Protein AF-0000000080769296 (afdb_homodimer)

Sequence (278 aa):
MKIIEDCWDDIDTFNCQYGAHIFDGVTAKIYVNHWLATSSKIRGDFCRINDEGFVGHCILVFDGVKTFDFSILQWFEKNGEVAWRDPVVFHYDAEVEGEIRRYEFEGSLQGFPSSVSVCVEAKRFSLHILGGDEPARESMKIIEDCWDDIDTFNCQYGAHIFDGVTAKIYVNHWLATSSKIRGDFCRINDEGFVGHCILVFDGVKTFDFSILQWFEKNGEVAWRDPVVFHYDAEVEGEIRRYEFEGSLQGFPSSVSVCVEAKRFSLHILGGDEPARES

Structure (mmCIF, N/CA/C/O backbone):
data_AF-0000000080769296-model_v1
#
loop_
_entity.id
_entity.type
_entity.pdbx_description
1 polymer 'Uncharacterized protein'
#
loop_
_atom_site.group_PDB
_atom_site.id
_atom_site.type_symbol
_atom_site.label_atom_id
_atom_site.label_alt_id
_atom_site.label_comp_id
_atom_site.label_asym_id
_atom_site.label_entity_id
_atom_site.label_seq_id
_atom_site.pdbx_PDB_ins_code
_atom_site.Cartn_x
_atom_site.Cartn_y
_atom_site.Cartn_z
_atom_site.occupancy
_atom_site.B_iso_or_equiv
_atom_site.auth_seq_id
_atom_site.auth_comp_id
_atom_site.auth_asym_id
_atom_site.auth_atom_id
_atom_site.pdbx_PDB_model_num
ATOM 1 N N . MET A 1 1 ? 14.211 -14.742 -1.039 1 84.12 1 MET A N 1
ATOM 2 C CA . MET A 1 1 ? 12.875 -14.734 -1.629 1 84.12 1 MET A CA 1
ATOM 3 C C . MET A 1 1 ? 12.617 -16.031 -2.396 1 84.12 1 MET A C 1
ATOM 5 O O . MET A 1 1 ? 13.492 -16.516 -3.109 1 84.12 1 MET A O 1
ATOM 9 N N . LYS A 1 2 ? 11.508 -16.641 -2.146 1 91.75 2 LYS A N 1
ATOM 10 C CA . LYS A 1 2 ? 11.062 -17.828 -2.871 1 91.75 2 LYS A CA 1
ATOM 11 C C . LYS A 1 2 ? 9.828 -17.531 -3.715 1 91.75 2 LYS A C 1
ATOM 13 O O . LYS A 1 2 ? 8.898 -16.875 -3.248 1 91.75 2 LYS A O 1
ATOM 18 N N . ILE A 1 3 ? 9.875 -18.016 -4.969 1 95.19 3 ILE A N 1
ATOM 19 C CA . ILE A 1 3 ? 8.75 -17.797 -5.875 1 95.19 3 ILE A CA 1
ATOM 20 C C . ILE A 1 3 ? 8.047 -19.125 -6.145 1 95.19 3 ILE A C 1
ATOM 22 O O . ILE A 1 3 ? 8.68 -20.109 -6.516 1 95.19 3 ILE A O 1
ATOM 26 N N . ILE A 1 4 ? 6.758 -19.156 -5.902 1 96.81 4 ILE A N 1
ATOM 27 C CA . ILE A 1 4 ? 5.949 -20.328 -6.203 1 96.81 4 ILE A CA 1
ATOM 28 C C . ILE A 1 4 ? 4.945 -20 -7.305 1 96.81 4 ILE A C 1
ATOM 30 O O . ILE A 1 4 ? 4.078 -19.156 -7.125 1 96.81 4 ILE A O 1
ATOM 34 N N . GLU A 1 5 ? 5.008 -20.766 -8.398 1 96.75 5 GLU A N 1
ATOM 35 C CA . GLU A 1 5 ? 4.152 -20.5 -9.547 1 96.75 5 GLU A CA 1
ATOM 36 C C . GLU A 1 5 ? 2.83 -21.25 -9.438 1 96.75 5 GLU A C 1
ATOM 38 O O . GLU A 1 5 ? 2.793 -22.391 -8.953 1 96.75 5 GLU A O 1
ATOM 43 N N . ASP A 1 6 ? 1.775 -20.625 -9.852 1 95.06 6 ASP A N 1
ATOM 44 C CA . ASP A 1 6 ? 0.459 -21.219 -10.07 1 95.06 6 ASP A CA 1
ATOM 45 C C . ASP A 1 6 ? -0.013 -21.969 -8.828 1 95.06 6 ASP A C 1
ATOM 47 O O . ASP A 1 6 ? -0.428 -23.125 -8.914 1 95.06 6 ASP A O 1
ATOM 51 N N . CYS A 1 7 ? 0.01 -21.281 -7.695 1 96.38 7 CYS A N 1
ATOM 52 C CA . CYS A 1 7 ? -0.311 -21.938 -6.434 1 96.38 7 CYS A CA 1
ATOM 53 C C . CYS A 1 7 ? -1.561 -21.328 -5.809 1 96.38 7 CYS A C 1
ATOM 55 O O . CYS A 1 7 ? -1.68 -21.266 -4.582 1 96.38 7 CYS A O 1
ATOM 57 N N . TRP A 1 8 ? -2.447 -20.812 -6.602 1 96.88 8 TRP A N 1
ATOM 58 C CA . TRP A 1 8 ? -3.641 -20.156 -6.082 1 96.88 8 TRP A CA 1
ATOM 59 C C . TRP A 1 8 ? -4.492 -21.125 -5.273 1 96.88 8 TRP A C 1
ATOM 61 O O . TRP A 1 8 ? -5.125 -20.734 -4.289 1 96.88 8 TRP A O 1
ATOM 71 N N . ASP A 1 9 ? -4.438 -22.344 -5.684 1 95.56 9 ASP A N 1
ATOM 72 C CA . ASP A 1 9 ? -5.238 -23.344 -5.004 1 95.56 9 ASP A CA 1
ATOM 73 C C . ASP A 1 9 ? -4.609 -23.75 -3.67 1 95.56 9 ASP A C 1
ATOM 75 O O . ASP A 1 9 ? -5.238 -24.422 -2.855 1 95.56 9 ASP A O 1
ATOM 79 N N . ASP A 1 10 ? -3.463 -23.281 -3.418 1 96.62 10 ASP A N 1
ATOM 80 C CA . ASP A 1 10 ? -2.758 -23.641 -2.191 1 96.62 10 ASP A CA 1
ATOM 81 C C . ASP A 1 10 ? -2.877 -22.531 -1.146 1 96.62 10 ASP A C 1
ATOM 83 O O . ASP A 1 10 ? -2.328 -22.641 -0.048 1 96.62 10 ASP A O 1
ATOM 87 N N . ILE A 1 11 ? -3.527 -21.453 -1.543 1 96.5 11 ILE A N 1
ATOM 88 C CA . ILE A 1 11 ? -3.684 -20.359 -0.583 1 96.5 11 ILE A CA 1
ATOM 89 C C . ILE A 1 11 ? -5.164 -20 -0.443 1 96.5 11 ILE A C 1
ATOM 91 O O . ILE A 1 11 ? -5.965 -20.312 -1.33 1 96.5 11 ILE A O 1
ATOM 95 N N . ASP A 1 12 ? -5.488 -19.375 0.684 1 94.81 12 ASP A N 1
ATOM 96 C CA . ASP A 1 12 ? -6.801 -18.812 0.961 1 94.81 12 ASP A CA 1
ATOM 97 C C . ASP A 1 12 ? -6.691 -17.344 1.382 1 94.81 12 ASP A C 1
ATOM 99 O O . ASP A 1 12 ? -6.105 -17.031 2.422 1 94.81 12 ASP A O 1
ATOM 103 N N . THR A 1 13 ? -7.223 -16.562 0.607 1 91.12 13 THR A N 1
ATOM 104 C CA . THR A 1 13 ? -7.051 -15.117 0.769 1 91.12 13 THR A CA 1
ATOM 105 C C . THR A 1 13 ? -8.273 -14.5 1.436 1 91.12 13 THR A C 1
ATOM 107 O O . THR A 1 13 ? -8.602 -13.336 1.192 1 91.12 13 THR A O 1
ATOM 110 N N . PHE A 1 14 ? -8.828 -15.375 2.252 1 84.69 14 PHE A N 1
ATOM 111 C CA . PHE A 1 14 ? -10.016 -14.883 2.936 1 84.69 14 PHE A CA 1
ATOM 112 C C . PHE A 1 14 ? -9.641 -13.961 4.086 1 84.69 14 PHE A C 1
ATOM 114 O O . PHE A 1 14 ? -8.914 -14.367 5 1 84.69 14 PHE A O 1
ATOM 121 N N . ASN A 1 15 ? -9.719 -12.68 4.035 1 86.94 15 ASN A N 1
ATOM 122 C CA . ASN A 1 15 ? -9.617 -11.656 5.07 1 86.94 15 ASN A CA 1
ATOM 123 C C . ASN A 1 15 ? -8.164 -11.281 5.348 1 86.94 15 ASN A C 1
ATOM 125 O O . ASN A 1 15 ? -7.766 -11.125 6.5 1 86.94 15 ASN A O 1
ATOM 129 N N . CYS A 1 16 ? -7.289 -11.359 4.391 1 94.69 16 CYS A N 1
ATOM 130 C CA . CYS A 1 16 ? -5.898 -10.953 4.531 1 94.69 16 CYS A CA 1
ATOM 131 C C . CYS A 1 16 ? -5.793 -9.453 4.781 1 94.69 16 CYS A C 1
ATOM 133 O O . CYS A 1 16 ? -6.742 -8.711 4.531 1 94.69 16 CYS A O 1
ATOM 135 N N . GLN A 1 17 ? -4.719 -9.102 5.406 1 94 17 GLN A N 1
ATOM 136 C CA . GLN A 1 17 ? -4.367 -7.688 5.457 1 94 17 GLN A CA 1
ATOM 137 C C . GLN A 1 17 ? -3.383 -7.328 4.348 1 94 17 GLN A C 1
ATOM 139 O O . GLN A 1 17 ? -2.254 -7.82 4.328 1 94 17 GLN A O 1
ATOM 144 N N . TYR A 1 18 ? -3.83 -6.5 3.514 1 95.31 18 TYR A N 1
ATOM 145 C CA . TYR A 1 18 ? -3.031 -6.113 2.357 1 95.31 18 TYR A CA 1
ATOM 146 C C . TYR A 1 18 ? -2.328 -4.781 2.602 1 95.31 18 TYR A C 1
ATOM 148 O O . TYR A 1 18 ? -2.777 -3.979 3.422 1 95.31 18 TYR A O 1
ATOM 156 N N . GLY A 1 19 ? -1.199 -4.652 1.957 1 95 19 GLY A N 1
ATOM 157 C CA . GLY A 1 19 ? -0.413 -3.441 2.123 1 95 19 GLY A CA 1
ATOM 158 C C . GLY A 1 19 ? -0.115 -2.738 0.813 1 95 19 GLY A C 1
ATOM 159 O O . GLY A 1 19 ? -1.022 -2.486 0.018 1 95 19 GLY A O 1
ATOM 160 N N . ALA A 1 20 ? 1.117 -2.463 0.625 1 94.75 20 ALA A N 1
ATOM 161 C CA . ALA A 1 20 ? 1.563 -1.799 -0.597 1 94.75 20 ALA A CA 1
ATOM 162 C C . ALA A 1 20 ? 1.158 -2.596 -1.834 1 94.75 20 ALA A C 1
ATOM 164 O O . ALA A 1 20 ? 1.067 -3.824 -1.787 1 94.75 20 ALA A O 1
ATOM 165 N N . HIS A 1 21 ? 0.912 -1.88 -2.848 1 95.88 21 HIS A N 1
ATOM 166 C CA . HIS A 1 21 ? 0.545 -2.496 -4.117 1 95.88 21 HIS A CA 1
ATOM 167 C C . HIS A 1 21 ? 1.055 -1.673 -5.297 1 95.88 21 HIS A C 1
ATOM 169 O O . HIS A 1 21 ? 1.19 -0.451 -5.195 1 95.88 21 HIS A O 1
ATOM 175 N N . ILE A 1 22 ? 1.417 -2.398 -6.324 1 95.62 22 ILE A N 1
ATOM 176 C CA . ILE A 1 22 ? 1.947 -1.806 -7.547 1 95.62 22 ILE A CA 1
ATOM 177 C C . ILE A 1 22 ? 1.229 -2.396 -8.758 1 95.62 22 ILE A C 1
ATOM 179 O O . ILE A 1 22 ? 1 -3.605 -8.828 1 95.62 22 ILE A O 1
ATOM 183 N N . PHE A 1 23 ? 0.812 -1.517 -9.711 1 96.56 23 PHE A N 1
ATOM 184 C CA . PHE A 1 23 ? 0.332 -1.947 -11.023 1 96.56 23 PHE A CA 1
ATOM 185 C C . PHE A 1 23 ? 0.989 -1.138 -12.133 1 96.56 23 PHE A C 1
ATOM 187 O O . PHE A 1 23 ? 0.907 0.092 -12.141 1 96.56 23 PHE A O 1
ATOM 194 N N . ASP A 1 24 ? 1.585 -1.906 -13.062 1 93.44 24 ASP A N 1
ATOM 195 C CA . ASP A 1 24 ? 2.342 -1.194 -14.086 1 93.44 24 ASP A CA 1
ATOM 196 C C . ASP A 1 24 ? 1.652 -1.29 -15.445 1 93.44 24 ASP A C 1
ATOM 198 O O . ASP A 1 24 ? 2.266 -1.016 -16.484 1 93.44 24 ASP A O 1
ATOM 202 N N . GLY A 1 25 ? 0.424 -1.708 -15.5 1 93.25 25 GLY A N 1
ATOM 203 C CA . GLY A 1 25 ? -0.316 -1.848 -16.734 1 93.25 25 GLY A CA 1
ATOM 204 C C . GLY A 1 25 ? -0.282 -3.256 -17.297 1 93.25 25 GLY A C 1
ATOM 205 O O . GLY A 1 25 ? -1.01 -3.572 -18.25 1 93.25 25 GLY A O 1
ATOM 206 N N . VAL A 1 26 ? 0.625 -4.09 -16.719 1 95.5 26 VAL A N 1
ATOM 207 C CA . VAL A 1 26 ? 0.734 -5.469 -17.188 1 95.5 26 VAL A CA 1
ATOM 208 C C . VAL A 1 26 ? 0.692 -6.422 -15.992 1 95.5 26 VAL A C 1
ATOM 210 O O . VAL A 1 26 ? 0.01 -7.445 -16.031 1 95.5 26 VAL A O 1
ATOM 213 N N . THR A 1 27 ? 1.423 -6.004 -14.961 1 96.94 27 THR A N 1
ATOM 214 C CA . THR A 1 27 ? 1.571 -6.844 -13.773 1 96.94 27 THR A CA 1
ATOM 215 C C . THR A 1 27 ? 1.037 -6.133 -12.539 1 96.94 27 THR A C 1
ATOM 217 O O . THR A 1 27 ? 1.361 -4.965 -12.297 1 96.94 27 THR A O 1
ATOM 220 N N . ALA A 1 28 ? 0.205 -6.809 -11.781 1 98 28 ALA A N 1
ATOM 221 C CA . ALA A 1 28 ? -0.266 -6.328 -10.484 1 98 28 ALA A CA 1
ATOM 222 C C . ALA A 1 28 ? 0.42 -7.07 -9.344 1 98 28 ALA A C 1
ATOM 224 O O . ALA A 1 28 ? 0.495 -8.305 -9.352 1 98 28 ALA A O 1
ATOM 225 N N . LYS A 1 29 ? 0.979 -6.32 -8.398 1 97.81 29 LYS A N 1
ATOM 226 C CA . LYS A 1 29 ? 1.634 -6.867 -7.215 1 97.81 29 LYS A CA 1
ATOM 227 C C . LYS A 1 29 ? 1.004 -6.324 -5.938 1 97.81 29 LYS A C 1
ATOM 229 O O . LYS A 1 29 ? 0.873 -5.109 -5.773 1 97.81 29 LYS A O 1
ATOM 234 N N . ILE A 1 30 ? 0.634 -7.172 -5.066 1 97.81 30 ILE A N 1
ATOM 235 C CA . ILE A 1 30 ? -0.02 -6.781 -3.824 1 97.81 30 ILE A CA 1
ATOM 236 C C . ILE A 1 30 ? 0.679 -7.449 -2.643 1 97.81 30 ILE A C 1
ATOM 238 O O . ILE A 1 30 ? 0.754 -8.68 -2.568 1 97.81 30 ILE A O 1
ATOM 242 N N . TYR A 1 31 ? 1.155 -6.652 -1.761 1 96.81 31 TYR A N 1
ATOM 243 C CA . TYR A 1 31 ? 1.805 -7.145 -0.55 1 96.81 31 TYR A CA 1
ATOM 244 C C . TYR A 1 31 ? 0.774 -7.637 0.459 1 96.81 31 TYR A C 1
ATOM 246 O O . TYR A 1 31 ? -0.259 -6.996 0.665 1 96.81 31 TYR A O 1
ATOM 254 N N . VAL A 1 32 ? 1.052 -8.797 1.021 1 95.62 32 VAL A N 1
ATOM 255 C CA . VAL A 1 32 ? 0.254 -9.352 2.109 1 95.62 32 VAL A CA 1
ATOM 256 C C . VAL A 1 32 ? 1.041 -9.273 3.416 1 95.62 32 VAL A C 1
ATOM 258 O O . VAL A 1 32 ? 2.1 -9.891 3.547 1 95.62 32 VAL A O 1
ATOM 261 N N . ASN A 1 33 ? 0.488 -8.602 4.316 1 92.81 33 ASN A N 1
ATOM 262 C CA . ASN A 1 33 ? 1.144 -8.422 5.605 1 92.81 33 ASN A CA 1
ATOM 263 C C . ASN A 1 33 ? 0.888 -9.602 6.535 1 92.81 33 ASN A C 1
ATOM 265 O O . ASN A 1 33 ? 1.823 -10.156 7.117 1 92.81 33 ASN A O 1
ATOM 269 N N . HIS A 1 34 ? -0.442 -9.938 6.668 1 90.69 34 HIS A N 1
ATOM 270 C CA . HIS A 1 34 ? -0.81 -11.016 7.582 1 90.69 34 HIS A CA 1
ATOM 271 C C . HIS A 1 34 ? -2.059 -11.742 7.102 1 90.69 34 HIS A C 1
ATOM 273 O O . HIS A 1 34 ? -2.754 -11.266 6.203 1 90.69 34 HIS A O 1
ATOM 279 N N . TRP A 1 35 ? -2.232 -12.984 7.672 1 92.88 35 TRP A N 1
ATOM 280 C CA . TRP A 1 35 ? -3.506 -13.688 7.73 1 92.88 35 TRP A CA 1
ATOM 281 C C . TRP A 1 35 ? -3.77 -14.453 6.438 1 92.88 35 TRP A C 1
ATOM 283 O O . TRP A 1 35 ? -4.922 -14.719 6.086 1 92.88 35 TRP A O 1
ATOM 293 N N . LEU A 1 36 ? -2.721 -14.695 5.766 1 95.25 36 LEU A N 1
ATOM 294 C CA . LEU A 1 36 ? -2.852 -15.594 4.625 1 95.25 36 LEU A CA 1
ATOM 295 C C . LEU A 1 36 ? -2.865 -17.047 5.074 1 95.25 36 LEU A C 1
ATOM 297 O O . LEU A 1 36 ? -1.994 -17.484 5.836 1 95.25 36 LEU A O 1
ATOM 301 N N . ALA A 1 37 ? -3.861 -17.719 4.68 1 96.31 37 ALA A N 1
ATOM 302 C CA . ALA A 1 37 ? -3.898 -19.156 4.934 1 96.31 37 ALA A CA 1
ATOM 303 C C . ALA A 1 37 ? -3.24 -19.922 3.795 1 96.31 37 ALA A C 1
ATOM 305 O O . ALA A 1 37 ? -3.396 -19.578 2.623 1 96.31 37 ALA A O 1
ATOM 306 N N . THR A 1 38 ? -2.537 -20.953 4.137 1 95.81 38 THR A N 1
ATOM 307 C CA . THR A 1 38 ? -1.857 -21.734 3.115 1 95.81 38 THR A CA 1
ATOM 308 C C . THR A 1 38 ? -2.037 -23.234 3.377 1 95.81 38 THR A C 1
ATOM 310 O O . THR A 1 38 ? -2.318 -23.641 4.504 1 95.81 38 THR A O 1
ATOM 313 N N . SER A 1 39 ? -1.891 -23.969 2.314 1 95.12 39 SER A N 1
ATOM 314 C CA . SER A 1 39 ? -1.771 -25.406 2.488 1 95.12 39 SER A CA 1
ATOM 315 C C . SER A 1 39 ? -0.469 -25.781 3.193 1 95.12 39 SER A C 1
ATOM 317 O O . SER A 1 39 ? 0.454 -24.969 3.266 1 95.12 39 SER A O 1
ATOM 319 N N . SER A 1 40 ? -0.472 -27 3.672 1 93.31 40 SER A N 1
ATOM 320 C CA . SER A 1 40 ? 0.72 -27.469 4.363 1 93.31 40 SER A CA 1
ATOM 321 C C . SER A 1 40 ? 1.905 -27.578 3.41 1 93.31 40 SER A C 1
ATOM 323 O O . SER A 1 40 ? 3.061 -27.531 3.838 1 93.31 40 SER A O 1
ATOM 325 N N . LYS A 1 41 ? 1.626 -27.688 2.176 1 93.75 41 LYS A N 1
ATOM 326 C CA . LYS A 1 41 ? 2.652 -27.875 1.154 1 93.75 41 LYS A CA 1
ATOM 327 C C . LYS A 1 41 ? 3.619 -26.688 1.124 1 93.75 41 LYS A C 1
ATOM 329 O O . LYS A 1 41 ? 4.809 -26.859 0.85 1 93.75 41 LYS A O 1
ATOM 334 N N . ILE A 1 42 ? 3.055 -25.5 1.505 1 95 42 ILE A N 1
ATOM 335 C CA . ILE A 1 42 ? 3.928 -24.359 1.284 1 95 42 ILE A CA 1
ATOM 336 C C . ILE A 1 42 ? 4.098 -23.578 2.588 1 95 42 ILE A C 1
ATOM 338 O O . ILE A 1 42 ? 4.91 -22.656 2.668 1 95 42 ILE A O 1
ATOM 342 N N . ARG A 1 43 ? 3.455 -23.906 3.582 1 94.56 43 ARG A N 1
ATOM 343 C CA . ARG A 1 43 ? 3.484 -23.172 4.844 1 94.56 43 ARG A CA 1
ATOM 344 C C . ARG A 1 43 ? 4.91 -23.062 5.375 1 94.56 43 ARG A C 1
ATOM 346 O O . ARG A 1 43 ? 5.289 -22.016 5.926 1 94.56 43 ARG A O 1
ATOM 353 N N . GLY A 1 44 ? 5.723 -24.031 5.199 1 92.94 44 GLY A N 1
ATOM 354 C CA . GLY A 1 44 ? 7.078 -24.078 5.73 1 92.94 44 GLY A CA 1
ATOM 355 C C . GLY A 1 44 ? 8.016 -23.094 5.055 1 92.94 44 GLY A C 1
ATOM 356 O O . GLY A 1 44 ? 9.109 -22.828 5.555 1 92.94 44 GLY A O 1
ATOM 357 N N . ASP A 1 45 ? 7.625 -22.578 3.965 1 94.31 45 ASP A N 1
ATOM 358 C CA . ASP A 1 45 ? 8.492 -21.672 3.213 1 94.31 45 ASP A CA 1
ATOM 359 C C . ASP A 1 45 ? 8.453 -20.266 3.803 1 94.31 45 ASP A C 1
ATOM 361 O O . ASP A 1 45 ? 9.297 -19.438 3.475 1 94.31 45 ASP A O 1
ATOM 365 N N . PHE A 1 46 ? 7.508 -20.047 4.746 1 94.12 46 PHE A N 1
ATOM 366 C CA . PHE A 1 46 ? 7.312 -18.703 5.277 1 94.12 46 PHE A CA 1
ATOM 367 C C . PHE A 1 46 ? 8.102 -18.5 6.57 1 94.12 46 PHE A C 1
ATOM 369 O O . PHE A 1 46 ? 8.18 -19.422 7.395 1 94.12 46 PHE A O 1
ATOM 376 N N . CYS A 1 47 ? 8.578 -17.281 6.664 1 89.88 47 CYS A N 1
ATOM 377 C CA . CYS A 1 47 ? 9.305 -16.953 7.887 1 89.88 47 CYS A CA 1
ATOM 378 C C . CYS A 1 47 ? 8.367 -16.359 8.938 1 89.88 47 CYS A C 1
ATOM 380 O O . CYS A 1 47 ? 8.68 -16.359 10.125 1 89.88 47 CYS A O 1
ATOM 382 N N . ARG A 1 48 ? 7.305 -15.852 8.469 1 88.81 48 ARG A N 1
ATOM 383 C CA . ARG A 1 48 ? 6.344 -15.242 9.383 1 88.81 48 ARG A CA 1
ATOM 384 C C . ARG A 1 48 ? 5.07 -16.078 9.477 1 88.81 48 ARG A C 1
ATOM 386 O O . ARG A 1 48 ? 4.27 -16.094 8.539 1 88.81 48 ARG A O 1
ATOM 393 N N . ILE A 1 49 ? 4.875 -16.672 10.609 1 89.62 49 ILE A N 1
ATOM 394 C CA . ILE A 1 49 ? 3.703 -17.5 10.914 1 89.62 49 ILE A CA 1
ATOM 395 C C . ILE A 1 49 ? 3.166 -17.141 12.297 1 89.62 49 ILE A C 1
ATOM 397 O O . ILE A 1 49 ? 3.918 -17.125 13.273 1 89.62 49 ILE A O 1
ATOM 401 N N . ASN A 1 50 ? 1.927 -16.844 12.305 1 88.06 50 ASN A N 1
ATOM 402 C CA . ASN A 1 50 ? 1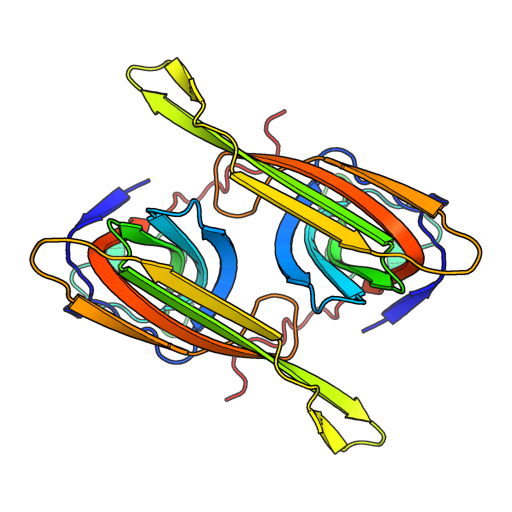.39 -16.484 13.617 1 88.06 50 ASN A CA 1
ATOM 403 C C . ASN A 1 50 ? 0.898 -17.719 14.375 1 88.06 50 ASN A C 1
ATOM 405 O O . ASN A 1 50 ? 1.001 -18.844 13.883 1 88.06 50 ASN A O 1
ATOM 409 N N . ASP A 1 51 ? 0.377 -17.453 15.484 1 88.88 51 ASP A N 1
ATOM 410 C CA . ASP A 1 51 ? 0.006 -18.531 16.391 1 88.88 51 ASP A CA 1
ATOM 411 C C . ASP A 1 51 ? -1.155 -19.344 15.828 1 88.88 51 ASP A C 1
ATOM 413 O O . ASP A 1 51 ? -1.324 -20.516 16.172 1 88.88 51 ASP A O 1
ATOM 417 N N . GLU A 1 52 ? -1.94 -18.797 14.984 1 90.75 52 GLU A N 1
ATOM 418 C CA . GLU A 1 52 ? -3.1 -19.484 14.414 1 90.75 52 GLU A CA 1
ATOM 419 C C . GLU A 1 52 ? -2.738 -20.188 13.117 1 90.75 52 GLU A C 1
ATOM 421 O O . GLU A 1 52 ? -3.576 -20.859 12.516 1 90.75 52 GLU A O 1
ATOM 426 N N . GLY A 1 53 ? -1.456 -19.984 12.648 1 89.75 53 GLY A N 1
ATOM 427 C CA . GLY A 1 53 ? -0.971 -20.688 11.477 1 89.75 53 GLY A CA 1
ATOM 428 C C . GLY A 1 53 ? -1.061 -19.875 10.203 1 89.75 53 GLY A C 1
ATOM 429 O O . GLY A 1 53 ? -0.706 -20.344 9.125 1 89.75 53 GLY A O 1
ATOM 430 N N . PHE A 1 54 ? -1.544 -18.609 10.383 1 93 54 PHE A N 1
ATOM 431 C CA . PHE A 1 54 ? -1.603 -17.75 9.219 1 93 54 PHE A CA 1
ATOM 432 C C . PHE A 1 54 ? -0.232 -17.156 8.914 1 93 54 PHE A C 1
ATOM 434 O O . PHE A 1 54 ? 0.56 -16.906 9.828 1 93 54 PHE A O 1
ATOM 441 N N . VAL A 1 55 ? -0.065 -17 7.641 1 93.25 55 VAL A N 1
ATOM 442 C CA . VAL A 1 55 ? 1.236 -16.484 7.23 1 93.25 55 VAL A CA 1
ATOM 443 C C . VAL A 1 55 ? 1.073 -15.078 6.648 1 93.25 55 VAL A C 1
ATOM 445 O O . VAL A 1 55 ? -0.041 -14.562 6.574 1 93.25 55 VAL A O 1
ATOM 448 N N . GLY A 1 56 ? 2.215 -14.438 6.383 1 93.25 56 GLY A N 1
ATOM 449 C CA . GLY A 1 56 ? 2.275 -13.133 5.75 1 93.25 56 GLY A CA 1
ATOM 450 C C . GLY A 1 56 ? 3.629 -12.836 5.129 1 93.25 56 GLY A C 1
ATOM 451 O O . GLY A 1 56 ? 4.371 -13.75 4.777 1 93.25 56 GLY A O 1
ATOM 452 N N . HIS A 1 57 ? 3.803 -11.523 4.832 1 93.69 57 HIS A N 1
ATOM 453 C CA . HIS A 1 57 ? 5.074 -11.055 4.293 1 93.69 57 HIS A CA 1
ATOM 454 C C . HIS A 1 57 ? 5.379 -11.711 2.949 1 93.69 57 HIS A C 1
ATOM 456 O O . HIS A 1 57 ? 6.422 -12.344 2.783 1 93.69 57 HIS A O 1
ATOM 462 N N . CYS A 1 58 ? 4.52 -11.484 2.094 1 96 58 CYS A N 1
ATOM 463 C CA . CYS A 1 58 ? 4.625 -12.023 0.741 1 96 58 CYS A CA 1
ATOM 464 C C . CYS A 1 58 ? 3.898 -11.125 -0.256 1 96 58 CYS A C 1
ATOM 466 O O . CYS A 1 58 ? 3.256 -10.148 0.134 1 96 58 CYS A O 1
ATOM 468 N N . ILE A 1 59 ? 4.102 -11.469 -1.511 1 97.38 59 ILE A N 1
ATOM 469 C CA . ILE A 1 59 ? 3.494 -10.672 -2.566 1 97.38 59 ILE A CA 1
ATOM 470 C C . ILE A 1 59 ? 2.682 -11.57 -3.494 1 97.38 59 ILE A C 1
ATOM 472 O O . ILE A 1 59 ? 3.176 -12.594 -3.965 1 97.38 59 ILE A O 1
ATOM 476 N N . LEU A 1 60 ? 1.414 -11.195 -3.668 1 98.25 60 LEU A N 1
ATOM 477 C CA . LEU A 1 60 ? 0.627 -11.758 -4.758 1 98.25 60 LEU A CA 1
ATOM 478 C C . LEU A 1 60 ? 0.972 -11.078 -6.082 1 98.25 60 LEU A C 1
ATOM 480 O O . LEU A 1 60 ? 0.839 -9.859 -6.215 1 98.25 60 LEU A O 1
ATOM 484 N N . VAL A 1 61 ? 1.365 -11.914 -7.035 1 98.31 61 VAL A N 1
ATOM 485 C CA . VAL A 1 61 ? 1.793 -11.352 -8.312 1 98.31 61 VAL A CA 1
ATOM 486 C C . VAL A 1 61 ? 0.917 -11.891 -9.438 1 98.31 61 VAL A C 1
ATOM 488 O O . VAL A 1 61 ? 0.855 -13.102 -9.656 1 98.31 61 VAL A O 1
ATOM 491 N N . PHE A 1 62 ? 0.272 -11.016 -10.148 1 98.5 62 PHE A N 1
ATOM 492 C CA . PHE A 1 62 ? -0.552 -11.344 -11.312 1 98.5 62 PHE A CA 1
ATOM 493 C C . PHE A 1 62 ? 0.049 -10.758 -12.586 1 98.5 62 PHE A C 1
ATOM 495 O O . PHE A 1 62 ? 0.153 -9.539 -12.719 1 98.5 62 PHE A O 1
ATOM 502 N N . ASP A 1 63 ? 0.368 -11.648 -13.508 1 97.88 63 ASP A N 1
ATOM 503 C CA . ASP A 1 63 ? 1.021 -11.211 -14.742 1 97.88 63 ASP A CA 1
ATOM 504 C C . ASP A 1 63 ? 0.102 -11.391 -15.945 1 97.88 63 ASP A C 1
ATOM 506 O O . ASP A 1 63 ? -0.614 -12.391 -16.047 1 97.88 63 ASP A O 1
ATOM 510 N N . GLY A 1 64 ? 0.241 -10.398 -16.859 1 97.81 64 GLY A N 1
ATOM 511 C CA . GLY A 1 64 ? -0.666 -10.414 -18 1 97.81 64 GLY A CA 1
ATOM 512 C C . GLY A 1 64 ? -2.1 -10.086 -17.625 1 97.81 64 GLY A C 1
ATOM 513 O O . GLY A 1 64 ? -3.02 -10.836 -17.969 1 97.81 64 GLY A O 1
ATOM 514 N N . VAL A 1 65 ? -2.271 -8.977 -17.016 1 98.06 65 VAL A N 1
ATOM 515 C CA . VAL A 1 65 ? -3.562 -8.602 -16.438 1 98.06 65 VAL A CA 1
ATOM 516 C C . VAL A 1 65 ? -4.48 -8.078 -17.547 1 98.06 65 VAL A C 1
ATOM 518 O O . VAL A 1 65 ? -4.09 -7.203 -18.328 1 98.06 65 VAL A O 1
ATOM 521 N N . LYS A 1 66 ? -5.609 -8.625 -17.547 1 98.31 66 LYS A N 1
ATOM 522 C CA . LYS A 1 66 ? -6.668 -8.141 -18.422 1 98.31 66 LYS A CA 1
ATOM 523 C C . LYS A 1 66 ? -7.559 -7.129 -17.719 1 98.31 66 LYS A C 1
ATOM 525 O O . LYS A 1 66 ? -7.816 -6.043 -18.25 1 98.31 66 LYS A O 1
ATOM 530 N N . THR A 1 67 ? -8 -7.582 -16.609 1 98.31 67 THR A N 1
ATOM 531 C CA . THR A 1 67 ? -8.805 -6.699 -15.766 1 98.31 67 THR A CA 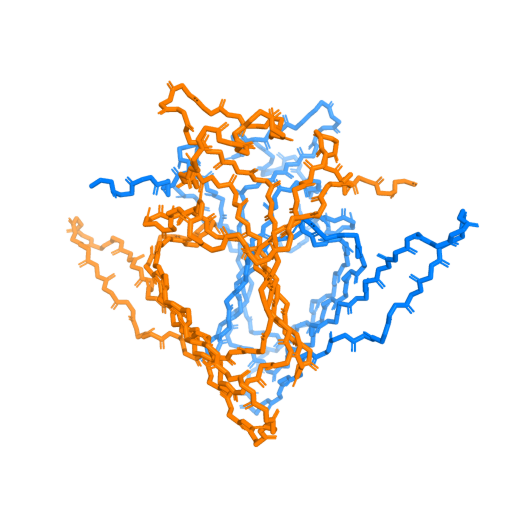1
ATOM 532 C C . THR A 1 67 ? -8.25 -6.648 -14.344 1 98.31 67 THR A C 1
ATOM 534 O O . THR A 1 67 ? -7.707 -7.637 -13.852 1 98.31 67 THR A O 1
ATOM 537 N N . PHE A 1 68 ? -8.305 -5.473 -13.773 1 98.25 68 PHE A N 1
ATOM 538 C CA . PHE A 1 68 ? -7.91 -5.27 -12.383 1 98.25 68 PHE A CA 1
ATOM 539 C C . PHE A 1 68 ? -8.852 -4.293 -11.688 1 98.25 68 PHE A C 1
ATOM 541 O O . PHE A 1 68 ? -8.836 -3.092 -11.977 1 98.25 68 PHE A O 1
ATOM 548 N N . ASP A 1 69 ? -9.68 -4.816 -10.812 1 97.69 69 ASP A N 1
ATOM 549 C CA . ASP A 1 69 ? -10.57 -4.016 -9.977 1 97.69 69 ASP A CA 1
ATOM 550 C C . ASP A 1 69 ? -10.117 -4.039 -8.516 1 97.69 69 ASP A C 1
ATOM 552 O O . ASP A 1 69 ? -9.984 -5.105 -7.914 1 97.69 69 ASP A O 1
ATOM 556 N N . PHE A 1 70 ? -9.812 -2.932 -8.023 1 97.25 70 PHE A N 1
ATOM 557 C CA . PHE A 1 70 ? -9.398 -2.756 -6.633 1 97.25 70 PHE A CA 1
ATOM 558 C C . PHE A 1 70 ? -10.281 -1.731 -5.93 1 97.25 70 PHE A C 1
ATOM 560 O O . PHE A 1 70 ? -10.219 -0.54 -6.238 1 97.25 70 PHE A O 1
ATOM 567 N N . SER A 1 71 ? -11.055 -2.213 -4.957 1 97.12 71 SER A N 1
ATOM 568 C CA . SER A 1 71 ? -12 -1.354 -4.246 1 97.12 71 SER A CA 1
ATOM 569 C C . SER A 1 71 ? -11.664 -1.282 -2.76 1 97.12 71 SER A C 1
ATOM 571 O O . SER A 1 71 ? -11.461 -2.312 -2.113 1 97.12 71 SER A O 1
ATOM 573 N N . ILE A 1 72 ? -11.625 -0.09 -2.287 1 96.31 72 ILE A N 1
ATOM 574 C CA . ILE A 1 72 ? -11.352 0.142 -0.872 1 96.31 72 ILE A CA 1
ATOM 575 C C . ILE A 1 72 ? -12.516 0.905 -0.244 1 96.31 72 ILE A C 1
ATOM 577 O O . ILE A 1 72 ? -12.875 1.994 -0.702 1 96.31 72 ILE A O 1
ATOM 581 N N . LEU A 1 73 ? -13.047 0.326 0.739 1 96 73 LEU A N 1
ATOM 582 C CA . LEU A 1 73 ? -14.086 0.958 1.542 1 96 73 LEU A CA 1
ATOM 583 C C . LEU A 1 73 ? -13.586 1.261 2.949 1 96 73 LEU A C 1
ATOM 585 O O . LEU A 1 73 ? -13.391 0.346 3.754 1 96 73 LEU A O 1
ATOM 589 N N . GLN A 1 74 ? -13.453 2.533 3.201 1 94.31 74 GLN A N 1
ATOM 590 C CA . GLN A 1 74 ? -12.969 2.926 4.52 1 94.31 74 GLN A CA 1
ATOM 591 C C . GLN A 1 74 ? -14.133 3.184 5.477 1 94.31 74 GLN A C 1
ATOM 593 O O . GLN A 1 74 ? -15.211 3.607 5.055 1 94.31 74 GLN A O 1
ATOM 598 N N . TRP A 1 75 ? -13.859 2.971 6.703 1 91.44 75 TRP A N 1
ATOM 599 C CA . TRP A 1 75 ? -14.859 3.293 7.715 1 91.44 75 TRP A CA 1
ATOM 600 C C . TRP A 1 75 ? -14.242 4.062 8.875 1 91.44 75 TRP A C 1
ATOM 602 O O . TRP A 1 75 ? -13.016 4.125 9 1 91.44 75 TRP A O 1
ATOM 612 N N . PHE A 1 76 ? -15.086 4.844 9.508 1 86.56 76 PHE A N 1
ATOM 613 C CA . PHE A 1 76 ? -14.664 5.578 10.695 1 86.56 76 PHE A CA 1
ATOM 614 C C . PHE A 1 76 ? -15.734 5.52 11.781 1 86.56 76 PHE A C 1
ATOM 616 O O . PHE A 1 76 ? -16.891 5.191 11.5 1 86.56 76 PHE A O 1
ATOM 623 N N . GLU A 1 77 ? -15.273 5.719 12.891 1 85.38 77 GLU A N 1
ATOM 624 C CA . GLU A 1 77 ? -16.203 5.758 14.016 1 85.38 77 GLU A CA 1
ATOM 625 C C . GLU A 1 77 ? -16.625 7.191 14.328 1 85.38 77 GLU A C 1
ATOM 627 O O . GLU A 1 77 ? -15.773 8.078 14.445 1 85.38 77 GLU A O 1
ATOM 632 N N . LYS A 1 78 ? -17.875 7.438 14.297 1 82.38 78 LYS A N 1
ATOM 633 C CA . LYS A 1 78 ? -18.469 8.711 14.719 1 82.38 78 LYS A CA 1
ATOM 634 C C . LYS A 1 78 ? -19.578 8.484 15.734 1 82.38 78 LYS A C 1
ATOM 636 O O . LYS A 1 78 ? -20.562 7.801 15.438 1 82.38 78 LYS A O 1
ATOM 641 N N . ASN A 1 79 ? -19.375 9.078 16.844 1 86.25 79 ASN A N 1
ATOM 642 C CA . ASN A 1 79 ? -20.359 8.984 17.906 1 86.25 79 ASN A CA 1
ATOM 643 C C . ASN A 1 79 ? -20.703 7.527 18.234 1 86.25 79 ASN A C 1
ATOM 645 O O . ASN A 1 79 ? -21.875 7.176 18.375 1 86.25 79 ASN A O 1
ATOM 649 N N . GLY A 1 80 ? -19.719 6.645 18.172 1 84.81 80 GLY A N 1
ATOM 650 C CA . GLY A 1 80 ? -19.891 5.254 18.562 1 84.81 80 GLY A CA 1
ATOM 651 C C . GLY A 1 80 ? -20.422 4.383 17.438 1 84.81 80 GLY A C 1
ATOM 652 O O . GLY A 1 80 ? -20.609 3.178 17.609 1 84.81 80 GLY A O 1
ATOM 653 N N . GLU A 1 81 ? -20.672 5.039 16.375 1 89.44 81 GLU A N 1
ATOM 654 C CA . GLU A 1 81 ? -21.219 4.293 15.25 1 89.44 81 GLU A CA 1
ATOM 655 C C . GLU A 1 81 ? -20.234 4.262 14.086 1 89.44 81 GLU A C 1
ATOM 657 O O . GLU A 1 81 ? -19.484 5.219 13.867 1 89.44 81 GLU A O 1
ATOM 662 N N . VAL A 1 82 ? -20.266 3.115 13.438 1 87.75 82 VAL A N 1
ATOM 663 C CA . VAL A 1 82 ? -19.422 2.953 12.266 1 87.75 82 VAL A CA 1
ATOM 664 C C . VAL A 1 82 ? -20.062 3.637 11.062 1 87.75 82 VAL A C 1
ATOM 666 O O . VAL A 1 82 ? -21.25 3.445 10.797 1 87.75 82 VAL A O 1
ATOM 669 N N . ALA A 1 83 ? -19.297 4.504 10.445 1 90.25 83 ALA A N 1
ATOM 670 C CA . ALA A 1 83 ? -19.719 5.141 9.195 1 90.25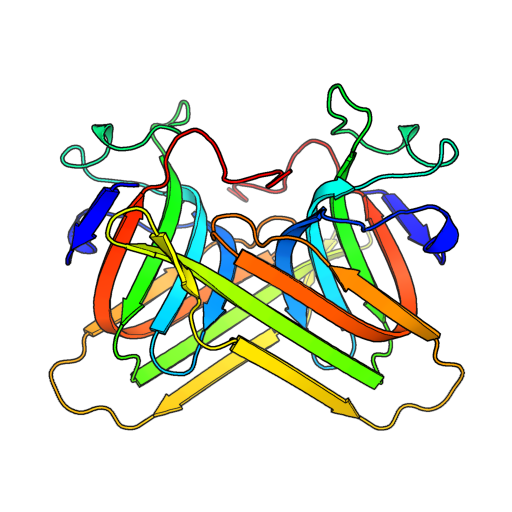 83 ALA A CA 1
ATOM 671 C C . ALA A 1 83 ? -18.75 4.809 8.062 1 90.25 83 ALA A C 1
ATOM 673 O O . ALA A 1 83 ? -17.531 4.719 8.273 1 90.25 83 ALA A O 1
ATOM 674 N N . TRP A 1 84 ? -19.391 4.648 6.934 1 89.5 84 TRP A N 1
ATOM 675 C CA . TRP A 1 84 ? -18.609 4.25 5.766 1 89.5 84 TRP A CA 1
ATOM 676 C C . TRP A 1 84 ? -18.422 5.422 4.805 1 89.5 84 TRP A C 1
ATOM 678 O O . TRP A 1 84 ? -19.344 6.211 4.598 1 89.5 84 TRP A O 1
ATOM 688 N N . ARG A 1 85 ? -17.234 5.484 4.289 1 90.56 85 ARG A N 1
ATOM 689 C CA . ARG A 1 85 ? -16.969 6.461 3.236 1 90.56 85 ARG A CA 1
ATOM 690 C C . ARG A 1 85 ? -17.312 5.891 1.862 1 90.56 85 ARG A C 1
ATOM 692 O O . ARG A 1 85 ? -17.562 4.691 1.728 1 90.56 85 ARG A O 1
ATOM 699 N N . ASP A 1 86 ? -17.359 6.812 0.867 1 92.88 86 ASP A N 1
ATOM 700 C CA . ASP A 1 86 ? -17.484 6.336 -0.506 1 92.88 86 ASP A CA 1
ATOM 701 C C . ASP A 1 86 ? -16.297 5.461 -0.896 1 92.88 86 ASP A C 1
ATOM 703 O O . ASP A 1 86 ? -15.156 5.742 -0.515 1 92.88 86 ASP A O 1
ATOM 707 N N . PRO A 1 87 ? -16.594 4.465 -1.625 1 94.12 87 PRO A N 1
ATOM 708 C CA . PRO A 1 87 ? -15.492 3.59 -2.031 1 94.12 87 PRO A CA 1
ATOM 709 C C . PRO A 1 87 ? -14.5 4.289 -2.959 1 94.12 87 PRO A C 1
ATOM 711 O O . PRO A 1 87 ? -14.898 5.121 -3.779 1 94.12 87 PRO A O 1
ATOM 714 N N . VAL A 1 88 ? -13.273 4.004 -2.742 1 95.06 88 VAL A N 1
ATOM 715 C CA . VAL A 1 88 ? -12.234 4.332 -3.717 1 95.06 88 VAL A CA 1
ATOM 716 C C . VAL A 1 88 ? -12.016 3.141 -4.648 1 95.06 88 VAL A C 1
ATOM 718 O O . VAL A 1 88 ? -11.648 2.051 -4.199 1 95.06 88 VAL A O 1
ATOM 721 N N . VAL A 1 89 ? -12.188 3.377 -5.934 1 94.69 89 VAL A N 1
ATOM 722 C CA . VAL A 1 89 ? -12.148 2.246 -6.855 1 94.69 89 VAL A CA 1
ATOM 723 C C . VAL A 1 89 ? -11.117 2.502 -7.945 1 94.69 89 VAL A C 1
ATOM 725 O O . VAL A 1 89 ? -11.086 3.582 -8.539 1 94.69 89 VAL A O 1
ATOM 728 N N . PHE A 1 90 ? -10.312 1.61 -8.086 1 94.56 90 PHE A N 1
ATOM 729 C CA . PHE A 1 90 ? -9.43 1.551 -9.242 1 94.56 90 PHE A CA 1
ATOM 730 C C . PHE A 1 90 ? -9.906 0.492 -10.234 1 94.56 90 PHE A C 1
ATOM 732 O O . PHE A 1 90 ? -10.188 -0.643 -9.844 1 94.56 90 PHE A O 1
ATOM 739 N N . HIS A 1 91 ? -10 0.896 -11.484 1 96.31 91 HIS A N 1
ATOM 740 C CA . HIS A 1 91 ? -10.43 -0.023 -12.531 1 96.31 91 HIS A CA 1
ATOM 741 C C . HIS A 1 91 ? -9.484 0.022 -13.727 1 96.31 91 HIS A C 1
ATOM 743 O O . HIS A 1 91 ? -9.102 1.104 -14.18 1 96.31 91 HIS A O 1
ATOM 749 N N . TYR A 1 92 ? -9.156 -1.134 -14.125 1 96.88 92 TYR A N 1
ATOM 750 C CA . TYR A 1 92 ? -8.344 -1.308 -15.328 1 96.88 92 TYR A CA 1
ATOM 751 C C . TYR A 1 92 ? -8.906 -2.412 -16.203 1 96.88 92 TYR A C 1
ATOM 753 O O . TYR A 1 92 ? -9.359 -3.445 -15.711 1 96.88 92 TYR A O 1
ATOM 761 N N . ASP A 1 93 ? -8.906 -2.143 -17.531 1 97 93 ASP A N 1
ATOM 762 C CA . ASP A 1 93 ? -9.352 -3.119 -18.516 1 97 93 ASP A CA 1
ATOM 763 C C . ASP A 1 93 ? -8.547 -2.992 -19.812 1 97 93 ASP A C 1
ATOM 765 O O . ASP A 1 93 ? -8.367 -1.889 -20.328 1 97 93 ASP A O 1
ATOM 769 N N . ALA A 1 94 ? -8.016 -4.07 -20.25 1 96.19 94 ALA A N 1
ATOM 770 C CA . ALA A 1 94 ? -7.293 -4.105 -21.516 1 96.19 94 ALA A CA 1
ATOM 771 C C . ALA A 1 94 ? -7.559 -5.41 -22.266 1 96.19 94 ALA A C 1
ATOM 773 O O . ALA A 1 94 ? -8.039 -6.383 -21.688 1 96.19 94 ALA A O 1
ATOM 774 N N . GLU A 1 95 ? -7.309 -5.406 -23.531 1 93.38 95 GLU A N 1
ATOM 775 C CA . GLU A 1 95 ? -7.398 -6.629 -24.328 1 93.38 95 GLU A CA 1
ATOM 776 C C . GLU A 1 95 ? -6.117 -7.449 -24.219 1 93.38 95 GLU A C 1
ATOM 778 O O . GLU A 1 95 ? -5.027 -6.945 -24.5 1 93.38 95 GLU A O 1
ATOM 783 N N . VAL A 1 96 ? -6.328 -8.57 -23.719 1 92.81 96 VAL A N 1
ATOM 784 C CA . VAL A 1 96 ? -5.195 -9.477 -23.609 1 92.81 96 VAL A CA 1
ATOM 785 C C . VAL A 1 96 ? -5.535 -10.82 -24.25 1 92.81 96 VAL A C 1
ATOM 787 O O . VAL A 1 96 ? -6.629 -11.352 -24.047 1 92.81 96 VAL A O 1
ATOM 790 N N . GLU A 1 97 ? -4.645 -11.312 -25.062 1 92.44 97 GLU A N 1
ATOM 791 C CA . GLU A 1 97 ? -4.852 -12.602 -25.719 1 92.44 97 GLU A CA 1
ATOM 792 C C . GLU A 1 97 ? -4.371 -13.75 -24.844 1 92.44 97 GLU A C 1
ATOM 794 O O . GLU A 1 97 ? -3.492 -13.57 -24 1 92.44 97 GLU A O 1
ATOM 799 N N . GLY A 1 98 ? -4.98 -14.883 -25.031 1 93.75 98 GLY A N 1
ATOM 800 C CA . GLY A 1 98 ? -4.566 -16.078 -24.328 1 93.75 98 GLY A CA 1
ATOM 801 C C . GLY A 1 98 ? -5.52 -16.469 -23.203 1 93.75 98 GLY A C 1
ATOM 802 O O . GLY A 1 98 ? -6.59 -15.891 -23.062 1 93.75 98 GLY A O 1
ATOM 803 N N . GLU A 1 99 ? -5.125 -17.516 -22.438 1 95.94 99 GLU A N 1
ATOM 804 C CA . GLU A 1 99 ? -5.949 -18.031 -21.328 1 95.94 99 GLU A CA 1
ATOM 805 C C . GLU A 1 99 ? -5.879 -17.109 -20.125 1 95.94 99 GLU A C 1
ATOM 807 O O . GLU A 1 99 ? -4.789 -16.75 -19.672 1 95.94 99 GLU A O 1
ATOM 812 N N . ILE A 1 100 ? -7.004 -16.766 -19.75 1 96.81 100 ILE A N 1
ATOM 813 C CA . ILE A 1 100 ? -7.133 -15.844 -18.625 1 96.81 100 ILE A CA 1
ATOM 814 C C . ILE A 1 100 ? -7.859 -16.531 -17.484 1 96.81 100 ILE A C 1
ATOM 816 O O . ILE A 1 100 ? -8.828 -17.266 -17.703 1 96.81 100 ILE A O 1
ATOM 820 N N . ARG A 1 101 ? -7.336 -16.344 -16.344 1 97.69 101 ARG A N 1
ATOM 821 C CA . ARG A 1 101 ? -7.996 -16.828 -15.133 1 97.69 101 ARG A CA 1
ATOM 822 C C . ARG A 1 101 ? -8.438 -15.656 -14.25 1 97.69 101 ARG A C 1
ATOM 824 O O . ARG A 1 101 ? -7.773 -14.617 -14.211 1 97.69 101 ARG A O 1
ATOM 831 N N . ARG A 1 102 ? -9.523 -15.922 -13.586 1 97.88 102 ARG A N 1
ATOM 832 C CA . ARG A 1 102 ? -10.078 -14.914 -12.688 1 97.88 102 ARG A CA 1
ATOM 833 C C . ARG A 1 102 ? -9.711 -15.203 -11.234 1 97.88 102 ARG A C 1
ATOM 835 O O . ARG A 1 102 ? -9.883 -16.328 -10.766 1 97.88 102 ARG A O 1
ATOM 842 N N . TYR A 1 103 ? -9.195 -14.172 -10.508 1 97.81 103 TYR A N 1
ATOM 843 C CA . TYR A 1 103 ? -8.844 -14.234 -9.102 1 97.81 103 TYR A CA 1
ATOM 844 C C . TYR A 1 103 ? -9.625 -13.211 -8.289 1 97.81 103 TYR A C 1
ATOM 846 O O . TYR A 1 103 ? -9.648 -12.023 -8.633 1 97.81 103 TYR A O 1
ATOM 854 N N . GLU A 1 104 ? -10.297 -13.664 -7.297 1 97.38 104 GLU A N 1
ATOM 855 C CA . GLU A 1 104 ? -11.062 -12.773 -6.418 1 97.38 104 GLU A CA 1
ATOM 856 C C . GLU A 1 104 ? -10.672 -12.984 -4.957 1 97.38 104 GLU A C 1
ATOM 858 O O . GLU A 1 104 ? -10.562 -14.117 -4.492 1 97.38 104 GLU A O 1
ATOM 863 N N . PHE A 1 105 ? -10.445 -11.859 -4.277 1 96.44 105 PHE A N 1
ATOM 864 C CA . PHE A 1 105 ? -10.086 -11.938 -2.867 1 96.44 105 PHE A CA 1
ATOM 865 C C . PHE A 1 105 ? -10.484 -10.656 -2.141 1 96.44 105 PHE A C 1
ATOM 867 O O . PHE A 1 105 ? -10.797 -9.648 -2.775 1 96.44 105 PHE A O 1
ATOM 874 N N . GLU A 1 106 ? -10.586 -10.766 -0.812 1 96.19 106 GLU A N 1
ATOM 875 C CA . GLU A 1 106 ? -11.023 -9.664 0.041 1 96.19 106 GLU A CA 1
ATOM 876 C C . GLU A 1 106 ? -10.25 -9.641 1.356 1 96.19 106 GLU A C 1
ATOM 878 O O . GLU A 1 106 ? -9.57 -10.609 1.695 1 96.19 106 GLU A O 1
ATOM 883 N N . GLY A 1 107 ? -10.367 -8.477 2.041 1 96.12 107 GLY A N 1
ATOM 884 C CA . GLY A 1 107 ? -9.688 -8.289 3.314 1 96.12 107 GLY A CA 1
ATOM 885 C C . GLY A 1 107 ? -9.656 -6.836 3.758 1 96.12 107 GLY A C 1
ATOM 886 O O . GLY A 1 107 ? -10.633 -6.105 3.584 1 96.12 107 GLY A O 1
ATOM 887 N N . SER A 1 108 ? -8.562 -6.516 4.402 1 94.69 108 SER A N 1
ATOM 888 C CA . SER A 1 108 ? -8.383 -5.148 4.875 1 94.69 108 SER A CA 1
ATOM 889 C C . SER A 1 108 ? -7.07 -4.555 4.363 1 94.69 108 SER A C 1
ATOM 891 O O . SER A 1 108 ? -6.215 -5.277 3.854 1 94.69 108 SER A O 1
ATOM 893 N N . LEU A 1 109 ? -6.996 -3.271 4.473 1 95 109 LEU A N 1
ATOM 894 C CA . LEU A 1 109 ? -5.781 -2.559 4.094 1 95 109 LEU A CA 1
ATOM 895 C C . LEU A 1 109 ? -4.988 -2.145 5.328 1 95 109 LEU A C 1
ATOM 897 O O . LEU A 1 109 ? -5.535 -1.523 6.242 1 95 109 LEU A O 1
ATOM 901 N N . GLN A 1 110 ? -3.719 -2.49 5.336 1 92.75 110 GLN A N 1
ATOM 902 C CA . GLN A 1 110 ? -2.863 -2.191 6.48 1 92.75 110 GLN A CA 1
ATOM 903 C C . GLN A 1 110 ? -2.861 -0.698 6.793 1 92.75 110 GLN A C 1
ATOM 905 O O . GLN A 1 110 ? -2.645 0.127 5.902 1 92.75 110 GLN A O 1
ATOM 910 N N . GLY A 1 111 ? -3.131 -0.443 8.031 1 91.5 111 GLY A N 1
ATOM 911 C CA . GLY A 1 111 ? -3.09 0.938 8.484 1 91.5 111 GLY A CA 1
ATOM 912 C C . GLY A 1 111 ? -4.426 1.646 8.359 1 91.5 111 GLY A C 1
ATOM 913 O O . GLY A 1 111 ? -4.609 2.734 8.914 1 91.5 111 GLY A O 1
ATOM 914 N N . PHE A 1 112 ? -5.328 1.059 7.672 1 93.38 112 PHE A N 1
ATOM 915 C CA . PHE A 1 112 ? -6.602 1.717 7.41 1 93.38 112 PHE A CA 1
ATOM 916 C C . PHE A 1 112 ? -7.762 0.875 7.926 1 93.38 112 PHE A C 1
ATOM 918 O O . PHE A 1 112 ? -7.84 -0.322 7.641 1 93.38 112 PHE A O 1
ATOM 925 N N . PRO A 1 113 ? -8.609 1.51 8.672 1 92 113 PRO A N 1
ATOM 926 C CA . PRO A 1 113 ? -9.891 0.833 8.867 1 92 113 PRO A CA 1
ATOM 927 C C . PRO A 1 113 ? -10.695 0.714 7.57 1 92 113 PRO A C 1
ATOM 929 O O . PRO A 1 113 ? -11.328 1.683 7.141 1 92 113 PRO A O 1
ATOM 932 N N . SER A 1 114 ? -10.656 -0.508 7.043 1 94 114 SER A N 1
ATOM 933 C CA . SER A 1 114 ? -11.164 -0.607 5.68 1 94 114 SER A CA 1
ATOM 934 C C . SER A 1 114 ? -11.547 -2.043 5.336 1 94 114 SER A C 1
ATOM 936 O O . SER A 1 114 ? -11.164 -2.979 6.043 1 94 114 SER A O 1
ATOM 938 N N . SER A 1 115 ? -12.383 -2.121 4.34 1 94.31 115 SER A N 1
ATOM 939 C CA . SER A 1 115 ? -12.617 -3.354 3.598 1 94.31 115 SER A CA 1
ATOM 940 C C . SER A 1 115 ? -12.133 -3.232 2.158 1 94.31 115 SER A C 1
ATOM 942 O O . SER A 1 115 ? -12.344 -2.207 1.51 1 94.31 115 SER A O 1
ATOM 944 N N . VAL A 1 116 ? -11.422 -4.262 1.8 1 95.69 116 VAL A N 1
ATOM 945 C CA . VAL A 1 116 ? -10.891 -4.254 0.442 1 95.69 116 VAL A CA 1
ATOM 946 C C . VAL A 1 116 ? -11.477 -5.426 -0.348 1 95.69 116 VAL A C 1
ATOM 948 O O . VAL A 1 116 ? -11.656 -6.516 0.194 1 95.69 116 VAL A O 1
ATOM 951 N N . SER A 1 117 ? -11.789 -5.133 -1.622 1 96.69 117 SER A N 1
ATOM 952 C CA . SER A 1 117 ? -12.18 -6.148 -2.598 1 96.69 117 SER A CA 1
ATOM 953 C C . SER A 1 117 ? -11.352 -6.023 -3.877 1 96.69 117 SER A C 1
ATOM 955 O O . SER A 1 117 ? -11.25 -4.938 -4.453 1 96.69 117 SER A O 1
ATOM 957 N N . VAL A 1 118 ? -10.789 -7.191 -4.262 1 97.44 118 VAL A N 1
ATOM 958 C CA . VAL A 1 118 ? -9.938 -7.18 -5.449 1 97.44 118 VAL A CA 1
ATOM 959 C C . VAL A 1 118 ? -10.406 -8.258 -6.426 1 97.44 118 VAL A C 1
ATOM 961 O O . VAL A 1 118 ? -10.719 -9.375 -6.02 1 97.44 118 VAL A O 1
ATOM 964 N N . CYS A 1 119 ? -10.531 -7.918 -7.645 1 98 119 CYS A N 1
ATOM 965 C CA . CYS A 1 119 ? -10.766 -8.859 -8.734 1 98 119 CYS A CA 1
ATOM 966 C C . CYS A 1 119 ? -9.742 -8.656 -9.852 1 98 119 CYS A C 1
ATOM 968 O O . CYS A 1 119 ? -9.617 -7.559 -10.391 1 98 119 CYS A O 1
ATOM 970 N N . VAL 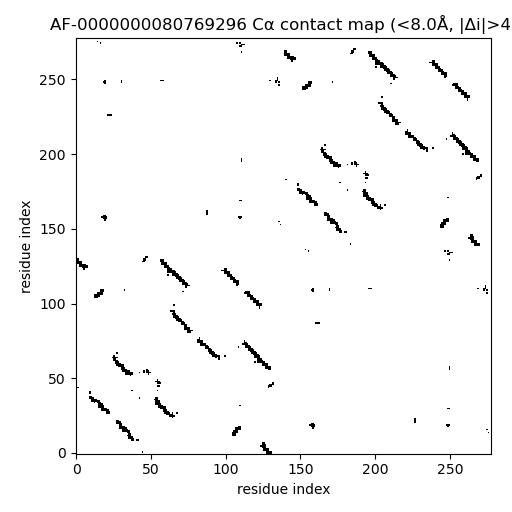A 1 120 ? -9.039 -9.75 -10.148 1 98.19 120 VAL A N 1
ATOM 971 C CA . VAL A 1 120 ? -8.016 -9.672 -11.188 1 98.19 120 VAL A CA 1
ATOM 972 C C . VAL A 1 120 ? -8.227 -10.797 -12.203 1 98.19 120 VAL A C 1
ATOM 974 O O . VAL A 1 120 ? -8.414 -11.953 -11.828 1 98.19 120 VAL A O 1
ATOM 977 N N . GLU A 1 121 ? -8.289 -10.43 -13.391 1 98.69 121 GLU A N 1
ATOM 978 C CA . GLU A 1 121 ? -8.148 -11.398 -14.469 1 98.69 121 GLU A CA 1
ATOM 979 C C . GLU A 1 121 ? -6.77 -11.312 -15.117 1 98.69 121 GLU A C 1
ATOM 981 O O . GLU A 1 121 ? -6.387 -10.258 -15.641 1 98.69 121 GLU A O 1
ATOM 986 N N . ALA A 1 122 ? -6.094 -12.414 -15.055 1 98.44 122 ALA A N 1
ATOM 987 C CA . ALA A 1 122 ? -4.707 -12.383 -15.516 1 98.44 122 ALA A CA 1
ATOM 988 C C . ALA A 1 122 ? -4.301 -13.727 -16.125 1 98.44 122 ALA A C 1
ATOM 990 O O . ALA A 1 122 ? -4.98 -14.734 -15.914 1 98.44 122 ALA A O 1
ATOM 991 N N . LYS A 1 123 ? -3.156 -13.773 -16.766 1 98.12 123 LYS A N 1
ATOM 992 C CA . LYS A 1 123 ? -2.643 -14.969 -17.422 1 98.12 123 LYS A CA 1
ATOM 993 C C . LYS A 1 123 ? -1.939 -15.883 -16.422 1 98.12 123 LYS A C 1
ATOM 995 O O . LYS A 1 123 ? -2.02 -17.109 -16.531 1 98.12 123 LYS A O 1
ATOM 1000 N N . ARG A 1 124 ? -1.219 -15.25 -15.539 1 97.88 124 ARG A N 1
ATOM 1001 C CA . ARG A 1 124 ? -0.391 -16.016 -14.617 1 97.88 124 ARG A CA 1
ATOM 1002 C C . ARG A 1 124 ? -0.459 -15.453 -13.203 1 97.88 124 ARG A C 1
ATOM 1004 O O . ARG A 1 124 ? -0.564 -14.234 -13.023 1 97.88 124 ARG A O 1
ATOM 1011 N N . PHE A 1 125 ? -0.418 -16.359 -12.305 1 98.19 125 PHE A N 1
ATOM 1012 C CA . PHE A 1 125 ? -0.294 -16 -10.898 1 98.19 125 PHE A CA 1
ATOM 1013 C C . PHE A 1 125 ? 0.952 -16.641 -10.289 1 98.19 125 PHE A C 1
ATOM 1015 O O . PHE A 1 125 ? 1.277 -17.781 -10.578 1 98.19 125 PHE A O 1
ATOM 1022 N N . SER A 1 126 ? 1.646 -15.859 -9.445 1 98.31 126 SER A N 1
ATOM 1023 C CA . SER A 1 126 ? 2.715 -16.406 -8.609 1 98.31 126 SER A CA 1
ATOM 1024 C C . SER A 1 126 ? 2.711 -15.773 -7.223 1 98.31 126 SER A C 1
ATOM 1026 O O . SER A 1 126 ? 2.219 -14.656 -7.047 1 98.31 126 SER A O 1
ATOM 1028 N N . LEU A 1 127 ? 3.213 -16.516 -6.332 1 98 127 LEU A N 1
ATOM 1029 C CA . LEU A 1 127 ? 3.41 -16.078 -4.957 1 98 127 LEU A CA 1
ATOM 1030 C C . LEU A 1 127 ? 4.891 -15.844 -4.664 1 98 127 LEU A C 1
ATOM 1032 O O . LEU A 1 127 ? 5.711 -16.75 -4.863 1 98 127 LEU A O 1
ATOM 1036 N N . HIS A 1 128 ? 5.258 -14.602 -4.262 1 96.69 128 HIS A N 1
ATOM 1037 C CA . HIS A 1 128 ? 6.621 -14.289 -3.854 1 96.69 128 HIS A CA 1
ATOM 1038 C C . HIS A 1 128 ? 6.742 -14.242 -2.334 1 96.69 128 HIS A C 1
ATOM 1040 O O . HIS A 1 128 ? 6.238 -13.312 -1.696 1 96.69 128 HIS A O 1
ATOM 1046 N N . ILE A 1 129 ? 7.336 -15.195 -1.81 1 95.5 129 ILE A N 1
ATOM 1047 C CA . ILE A 1 129 ? 7.543 -15.266 -0.367 1 95.5 129 ILE A CA 1
ATOM 1048 C C . ILE A 1 129 ? 8.828 -14.531 0.009 1 95.5 129 ILE A C 1
ATOM 1050 O O . ILE A 1 129 ? 9.914 -14.891 -0.451 1 95.5 129 ILE A O 1
ATOM 1054 N N . LEU A 1 130 ? 8.641 -13.578 0.891 1 93.19 130 LEU A N 1
ATOM 1055 C CA . LEU A 1 130 ? 9.773 -12.711 1.214 1 93.19 130 LEU A CA 1
ATOM 1056 C C . LEU A 1 130 ? 10.594 -13.297 2.363 1 93.19 130 LEU A C 1
ATOM 1058 O O . LEU A 1 130 ? 10.062 -14.047 3.186 1 93.19 130 LEU A O 1
ATOM 1062 N N . GLY A 1 131 ? 11.812 -13.016 2.311 1 84.19 131 GLY A N 1
ATOM 1063 C CA . GLY A 1 131 ? 12.688 -13.469 3.377 1 84.19 131 GLY A CA 1
ATOM 1064 C C . GLY A 1 131 ? 12.531 -12.672 4.66 1 84.19 131 GLY A C 1
ATOM 1065 O O . GLY A 1 131 ? 11.812 -11.672 4.688 1 84.19 131 GLY A O 1
ATOM 1066 N N . GLY A 1 132 ? 12.914 -13.258 5.77 1 69.44 132 GLY A N 1
ATOM 1067 C CA . GLY A 1 132 ? 12.773 -12.672 7.098 1 69.44 132 GLY A CA 1
ATOM 1068 C C . GLY A 1 132 ? 13.219 -11.227 7.164 1 69.44 132 GLY A C 1
ATOM 1069 O O . GLY A 1 132 ? 12.68 -10.445 7.953 1 69.44 132 GLY A O 1
ATOM 1070 N N . ASP A 1 133 ? 14.312 -10.828 6.477 1 59.88 133 ASP A N 1
ATOM 1071 C CA . ASP A 1 133 ? 14.828 -9.461 6.574 1 59.88 133 ASP A CA 1
ATOM 1072 C C . ASP A 1 133 ? 14.141 -8.539 5.578 1 59.88 133 ASP A C 1
ATOM 1074 O O . ASP A 1 133 ? 14.062 -8.852 4.387 1 59.88 133 ASP A O 1
ATOM 1078 N N . GLU A 1 134 ? 12.992 -7.934 6.027 1 57.31 134 GLU A N 1
ATOM 1079 C CA . GLU A 1 134 ? 12.445 -6.941 5.105 1 57.31 134 GLU A CA 1
ATOM 1080 C C . GLU A 1 134 ? 13.539 -6.008 4.59 1 57.31 134 GLU A C 1
ATOM 1082 O O . GLU A 1 134 ? 14.406 -5.578 5.352 1 57.31 134 GLU A O 1
ATOM 1087 N N . PRO A 1 135 ? 13.734 -5.891 3.092 1 49.19 135 PRO A N 1
ATOM 1088 C CA . PRO A 1 135 ? 14.703 -4.914 2.6 1 49.19 135 PRO A CA 1
ATOM 1089 C C . PRO A 1 135 ? 14.578 -3.555 3.285 1 49.19 135 PRO A C 1
ATOM 1091 O O . PRO A 1 135 ? 13.656 -2.791 2.984 1 49.19 135 PRO A O 1
ATOM 1094 N N . ALA A 1 136 ? 14.297 -3.451 4.418 1 42.09 136 ALA A N 1
ATOM 1095 C CA . ALA A 1 136 ? 14.156 -2.1 4.957 1 42.09 136 ALA A CA 1
ATOM 1096 C C . ALA A 1 136 ? 15.25 -1.182 4.426 1 42.09 136 ALA A C 1
ATOM 1098 O O . ALA A 1 136 ? 15.016 -0.392 3.506 1 42.09 136 ALA A O 1
ATOM 1099 N N . ARG A 1 137 ? 16.219 -0.56 5.328 1 41.84 137 ARG A N 1
ATOM 1100 C CA . ARG A 1 137 ? 16.984 0.676 5.195 1 41.84 137 ARG A CA 1
ATOM 1101 C C . ARG A 1 137 ? 18 0.571 4.062 1 41.84 137 ARG A C 1
ATOM 1103 O O . ARG A 1 137 ? 18.938 -0.231 4.137 1 41.84 137 ARG A O 1
ATOM 1110 N N . GLU A 1 138 ? 17.688 0.26 2.725 1 32.91 138 GLU A N 1
ATOM 1111 C CA . GLU A 1 138 ? 18.969 0.424 2.033 1 32.91 138 GLU A CA 1
ATOM 1112 C C . GLU A 1 138 ? 19.766 1.596 2.605 1 32.91 138 GLU A C 1
ATOM 1114 O O . GLU A 1 138 ? 19.281 2.729 2.625 1 32.91 138 GLU A O 1
ATOM 1119 N N . SER A 1 139 ? 20.422 1.5 3.74 1 24.84 139 SER A N 1
ATOM 1120 C CA . SER A 1 139 ? 21.625 2.332 3.793 1 24.84 139 SER A CA 1
ATOM 1121 C C . SER A 1 139 ? 22.469 2.168 2.533 1 24.84 139 SER A C 1
ATOM 1123 O O . SER A 1 139 ? 22.516 1.084 1.949 1 24.84 139 SER A O 1
ATOM 1125 N N . MET B 1 1 ? -6.18 6.34 18.078 1 84.06 1 MET B N 1
ATOM 1126 C CA . MET B 1 1 ? -5.594 7.129 17 1 84.06 1 MET B CA 1
ATOM 1127 C C . MET B 1 1 ? -5.496 8.602 17.391 1 84.06 1 MET B C 1
ATOM 1129 O O . MET B 1 1 ? -6.426 9.148 17.984 1 84.06 1 MET B O 1
ATOM 1133 N N . LYS B 1 2 ? -4.344 9.164 17.188 1 91.62 2 LYS B N 1
ATOM 1134 C CA . LYS B 1 2 ? -4.117 10.594 17.406 1 91.62 2 LYS B CA 1
ATOM 1135 C C . LYS B 1 2 ? -3.842 11.312 16.094 1 91.62 2 LYS B C 1
ATOM 1137 O O . LYS B 1 2 ? -3.072 10.836 15.266 1 91.62 2 LYS B O 1
ATOM 1142 N N . ILE B 1 3 ? -4.516 12.484 15.945 1 95.12 3 ILE B N 1
ATOM 1143 C CA . ILE B 1 3 ? -4.332 13.281 14.734 1 95.12 3 ILE B CA 1
ATOM 1144 C C . ILE B 1 3 ? -3.594 14.57 15.07 1 95.12 3 ILE B C 1
ATOM 1146 O O . ILE B 1 3 ? -3.994 15.305 15.977 1 95.12 3 ILE B O 1
ATOM 1150 N N . ILE B 1 4 ? -2.498 14.82 14.391 1 96.81 4 ILE B N 1
ATOM 1151 C CA . ILE B 1 4 ? -1.753 16.062 14.547 1 96.81 4 ILE B CA 1
ATOM 1152 C C . ILE B 1 4 ? -1.81 16.875 13.258 1 96.81 4 ILE B C 1
ATOM 1154 O O . ILE B 1 4 ? -1.32 16.422 12.219 1 96.81 4 ILE B O 1
ATOM 1158 N N . GLU B 1 5 ? -2.312 18.109 13.367 1 96.75 5 GLU B N 1
ATOM 1159 C CA . GLU B 1 5 ? -2.484 18.953 12.188 1 96.75 5 GLU B CA 1
ATOM 1160 C C . GLU B 1 5 ? -1.234 19.781 11.906 1 96.75 5 GLU B C 1
ATOM 1162 O O . GLU B 1 5 ? -0.569 20.234 12.836 1 96.75 5 GLU B O 1
ATOM 1167 N N . ASP B 1 6 ? -0.902 19.922 10.648 1 95.12 6 ASP B N 1
ATOM 1168 C CA . ASP B 1 6 ? 0.095 20.859 10.133 1 95.12 6 ASP B CA 1
ATOM 1169 C C . ASP B 1 6 ? 1.434 20.672 10.844 1 95.12 6 ASP B C 1
ATOM 1171 O O . ASP B 1 6 ? 2.027 21.641 11.32 1 95.12 6 ASP B O 1
ATOM 1175 N N . CYS B 1 7 ? 1.912 19.453 10.891 1 96.44 7 CYS B N 1
ATOM 1176 C CA . CYS B 1 7 ? 3.125 19.156 11.648 1 96.44 7 CYS B CA 1
ATOM 1177 C C . CYS B 1 7 ? 4.242 18.703 10.719 1 96.44 7 CYS B C 1
ATOM 1179 O O . CYS B 1 7 ? 5.082 17.875 11.102 1 96.44 7 CYS B O 1
ATOM 1181 N N . TRP B 1 8 ? 4.23 19.141 9.5 1 96.88 8 TRP B N 1
ATOM 1182 C CA . TRP B 1 8 ? 5.223 18.688 8.523 1 96.88 8 TRP B CA 1
ATOM 1183 C C . TRP B 1 8 ? 6.633 19.062 8.977 1 96.88 8 TRP B C 1
ATOM 1185 O O . TRP B 1 8 ? 7.586 18.328 8.719 1 96.88 8 TRP B O 1
ATOM 1195 N N . ASP B 1 9 ? 6.691 20.156 9.648 1 95.56 9 ASP B N 1
ATOM 1196 C CA . ASP B 1 9 ? 7.996 20.625 10.102 1 95.56 9 ASP B CA 1
ATOM 1197 C C . ASP B 1 9 ? 8.484 19.812 11.297 1 95.56 9 ASP B C 1
ATOM 1199 O O . ASP B 1 9 ? 9.656 19.906 11.688 1 95.56 9 ASP B O 1
ATOM 1203 N N . ASP B 1 10 ? 7.688 18.984 11.812 1 96.62 10 ASP B N 1
ATOM 1204 C CA . ASP B 1 10 ? 8.047 18.203 12.984 1 96.62 10 ASP B CA 1
ATOM 1205 C C . ASP B 1 10 ? 8.453 16.781 12.594 1 96.62 10 ASP B C 1
ATOM 1207 O O . ASP B 1 10 ? 8.773 15.961 13.453 1 96.62 10 ASP B O 1
ATOM 1211 N N . ILE B 1 11 ? 8.352 16.516 11.297 1 96.5 11 ILE B N 1
ATOM 1212 C CA . ILE B 1 11 ? 8.734 15.172 10.859 1 96.5 11 ILE B CA 1
ATOM 1213 C C . ILE B 1 11 ? 9.789 15.281 9.758 1 96.5 11 ILE B C 1
ATOM 1215 O O . ILE B 1 11 ? 9.906 16.312 9.094 1 96.5 11 ILE B O 1
ATOM 1219 N N . ASP B 1 12 ? 10.555 14.188 9.594 1 94.81 12 ASP B N 1
ATOM 1220 C CA . ASP B 1 12 ? 11.508 14 8.508 1 94.81 12 ASP B CA 1
ATOM 1221 C C . ASP B 1 12 ? 11.25 12.688 7.77 1 94.81 12 ASP B C 1
ATOM 1223 O O . ASP B 1 12 ? 11.383 11.609 8.344 1 94.81 12 ASP B O 1
ATOM 1227 N N . THR B 1 13 ? 10.906 12.836 6.602 1 91.31 13 THR B N 1
ATOM 1228 C CA . THR B 1 13 ? 10.445 11.695 5.812 1 91.31 13 THR B CA 1
ATOM 1229 C C . THR B 1 13 ? 11.562 11.18 4.906 1 91.31 13 THR B C 1
ATOM 1231 O O . THR B 1 13 ? 11.297 10.633 3.832 1 91.31 13 THR B O 1
ATOM 1234 N N . PHE B 1 14 ? 12.734 11.406 5.465 1 84.62 14 PHE B N 1
ATOM 1235 C CA . PHE B 1 14 ? 13.875 10.961 4.664 1 84.62 14 PHE B CA 1
ATOM 1236 C C . PHE B 1 14 ? 14.047 9.453 4.754 1 84.62 14 PHE B C 1
ATOM 1238 O O . PHE B 1 14 ? 14.211 8.906 5.848 1 84.62 14 PHE B O 1
ATOM 1245 N N . ASN B 1 15 ? 13.68 8.648 3.83 1 86.69 15 ASN B N 1
ATOM 1246 C CA . ASN B 1 15 ? 13.945 7.223 3.631 1 86.69 15 ASN B CA 1
ATOM 1247 C C . ASN B 1 15 ? 12.961 6.355 4.402 1 86.69 15 ASN B C 1
ATOM 1249 O O . ASN B 1 15 ? 13.344 5.359 5.016 1 86.69 15 ASN B O 1
ATOM 1253 N N . CYS B 1 16 ? 11.75 6.785 4.613 1 94.75 16 CYS B N 1
ATOM 1254 C CA . CYS B 1 16 ? 10.711 5.996 5.266 1 94.75 16 CYS B CA 1
ATOM 1255 C C . CYS B 1 16 ? 10.344 4.777 4.43 1 94.75 16 CYS B C 1
ATOM 1257 O O . CYS B 1 16 ? 10.656 4.719 3.236 1 94.75 16 CYS B O 1
ATOM 1259 N N . GLN B 1 17 ? 9.859 3.795 5.117 1 94.12 17 GLN B N 1
ATOM 1260 C CA . GLN B 1 17 ? 9.211 2.695 4.41 1 94.12 17 GLN B CA 1
ATOM 1261 C C . GLN B 1 17 ? 7.703 2.904 4.332 1 94.12 17 GLN B C 1
ATOM 1263 O O . GLN B 1 17 ? 7.02 2.918 5.359 1 94.12 17 GLN B O 1
ATOM 1268 N N . TYR B 1 18 ? 7.273 3.041 3.148 1 95.5 18 TYR B N 1
ATOM 1269 C CA . TYR B 1 18 ? 5.859 3.314 2.914 1 95.5 18 TYR B CA 1
ATOM 1270 C C . TYR B 1 18 ? 5.109 2.037 2.559 1 95.5 18 TYR B C 1
ATOM 1272 O O . TYR B 1 18 ? 5.707 1.073 2.072 1 95.5 18 TYR B O 1
ATOM 1280 N N . GLY B 1 19 ? 3.854 2.047 2.926 1 95.12 19 GLY B N 1
ATOM 1281 C CA . GLY B 1 19 ? 3.025 0.878 2.668 1 95.12 19 GLY B CA 1
ATOM 1282 C C . GLY B 1 19 ? 1.787 1.193 1.85 1 95.12 19 GLY B C 1
ATOM 1283 O O . GLY B 1 19 ? 1.877 1.829 0.798 1 95.12 19 GLY B O 1
ATOM 1284 N N . ALA B 1 20 ? 0.684 0.759 2.338 1 94.94 20 ALA B N 1
ATOM 1285 C CA . ALA B 1 20 ? -0.594 0.998 1.672 1 94.94 20 ALA B CA 1
ATOM 1286 C C . ALA B 1 20 ? -0.831 2.49 1.457 1 94.94 20 ALA B C 1
ATOM 1288 O O . ALA B 1 20 ? -0.375 3.316 2.25 1 94.94 20 ALA B O 1
ATOM 1289 N N . HIS B 1 21 ? -1.493 2.75 0.427 1 95.94 21 HIS B N 1
ATOM 1290 C CA . HIS B 1 21 ? -1.834 4.129 0.1 1 95.94 21 HIS B CA 1
ATOM 1291 C C . HIS B 1 21 ? -3.178 4.211 -0.617 1 95.94 21 HIS B C 1
ATOM 1293 O O . HIS B 1 21 ? -3.57 3.273 -1.314 1 95.94 21 HIS B O 1
ATOM 1299 N N . ILE B 1 22 ? -3.863 5.301 -0.33 1 95.81 22 ILE B N 1
ATOM 1300 C CA . ILE B 1 22 ? -5.184 5.559 -0.894 1 95.81 22 ILE B CA 1
ATOM 1301 C C . ILE B 1 22 ? -5.246 6.984 -1.433 1 95.81 22 ILE B C 1
ATOM 1303 O O . ILE B 1 22 ? -4.762 7.922 -0.792 1 95.81 22 ILE B O 1
ATOM 1307 N N . PHE B 1 23 ? -5.793 7.133 -2.631 1 96.25 23 PHE B N 1
ATOM 1308 C CA . PHE B 1 23 ? -6.137 8.445 -3.17 1 96.25 23 PHE B CA 1
ATOM 1309 C C . PHE B 1 23 ? -7.547 8.438 -3.752 1 96.25 23 PHE B C 1
ATOM 1311 O O . PHE B 1 23 ? -7.855 7.637 -4.637 1 96.25 23 PHE B O 1
ATOM 1318 N N . ASP B 1 24 ? -8.328 9.414 -3.266 1 93.44 24 ASP B N 1
ATOM 1319 C CA . ASP B 1 24 ? -9.727 9.391 -3.686 1 93.44 24 ASP B CA 1
ATOM 1320 C C . ASP B 1 24 ? -10.047 10.57 -4.602 1 93.44 24 ASP B C 1
ATOM 1322 O O . ASP B 1 24 ? -11.219 10.891 -4.82 1 93.44 24 ASP B O 1
ATOM 1326 N N . GLY B 1 25 ? -9.086 11.258 -5.102 1 93.06 25 GLY B N 1
ATOM 1327 C CA . GLY B 1 25 ? -9.281 12.398 -5.977 1 93.06 25 GLY B CA 1
ATOM 1328 C C . GLY B 1 25 ? -9.234 13.727 -5.238 1 93.06 25 GLY B C 1
ATOM 1329 O O . GLY B 1 25 ? -9.195 14.789 -5.863 1 93.06 25 GLY B O 1
ATOM 1330 N N . VAL B 1 26 ? -9.266 13.648 -3.883 1 95.56 26 VAL B N 1
ATOM 1331 C CA . VAL B 1 26 ? -9.227 14.859 -3.076 1 95.56 26 VAL B CA 1
ATOM 1332 C C . VAL B 1 26 ? -8.172 14.719 -1.98 1 95.56 26 VAL B C 1
ATOM 1334 O O . VAL B 1 26 ? -7.398 15.648 -1.73 1 95.56 26 VAL B O 1
ATOM 1337 N N . THR B 1 27 ? -8.172 13.523 -1.392 1 96.88 27 THR B N 1
ATOM 1338 C CA . THR B 1 27 ? -7.293 13.25 -0.257 1 96.88 27 THR B CA 1
ATOM 1339 C C . THR B 1 27 ? -6.348 12.094 -0.567 1 96.88 27 THR B C 1
ATOM 1341 O O . THR B 1 27 ? -6.777 11.047 -1.055 1 96.88 27 THR B O 1
ATOM 1344 N N . ALA B 1 28 ? -5.082 12.297 -0.323 1 98 28 ALA B N 1
ATOM 1345 C CA . ALA B 1 28 ? -4.078 11.242 -0.414 1 98 28 ALA B CA 1
ATOM 1346 C C . ALA B 1 28 ? -3.645 10.781 0.973 1 98 28 ALA B C 1
ATOM 1348 O O . ALA B 1 28 ? -3.34 11.594 1.843 1 98 28 ALA B O 1
ATOM 1349 N N . LYS B 1 29 ? -3.672 9.477 1.19 1 97.88 29 LYS B N 1
ATOM 1350 C CA . LYS B 1 29 ? -3.248 8.859 2.443 1 97.88 29 LYS B CA 1
ATOM 1351 C C . LYS B 1 29 ? -2.158 7.816 2.201 1 97.88 29 LYS B C 1
ATOM 1353 O O . LYS B 1 29 ? -2.322 6.922 1.37 1 97.88 29 LYS B O 1
ATOM 1358 N N . ILE B 1 30 ? -1.103 7.91 2.916 1 97.88 30 ILE B N 1
ATOM 1359 C CA . ILE B 1 30 ? 0.028 7.004 2.748 1 97.88 30 ILE B CA 1
ATOM 1360 C C . ILE B 1 30 ? 0.455 6.453 4.105 1 97.88 30 ILE B C 1
ATOM 1362 O O . ILE B 1 30 ? 0.811 7.215 5.008 1 97.88 30 ILE B O 1
ATOM 1366 N N . TYR B 1 31 ? 0.429 5.223 4.211 1 96.69 31 TYR B N 1
ATOM 1367 C CA . TYR B 1 31 ? 0.858 4.551 5.43 1 96.69 31 TYR B CA 1
ATOM 1368 C C . TYR B 1 31 ? 2.379 4.516 5.527 1 96.69 31 TYR B C 1
ATOM 1370 O O . TYR B 1 31 ? 3.066 4.258 4.539 1 96.69 31 TYR B O 1
ATOM 1378 N N . VAL B 1 32 ? 2.846 4.816 6.711 1 95.69 32 VAL B N 1
ATOM 1379 C CA . VAL B 1 32 ? 4.266 4.703 7.027 1 95.69 32 VAL B CA 1
ATOM 1380 C C . VAL B 1 32 ? 4.4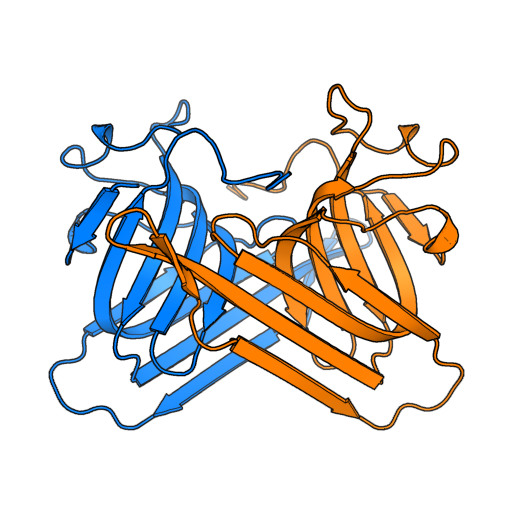88 3.543 7.996 1 95.69 32 VAL B C 1
ATOM 1382 O O . VAL B 1 32 ? 3.98 3.559 9.117 1 95.69 32 VAL B O 1
ATOM 1385 N N . ASN B 1 33 ? 5.258 2.654 7.57 1 92.75 33 ASN B N 1
ATOM 1386 C CA . ASN B 1 33 ? 5.535 1.47 8.375 1 92.75 33 ASN B CA 1
ATOM 1387 C C . ASN B 1 33 ? 6.648 1.727 9.391 1 92.75 33 ASN B C 1
ATOM 1389 O O . ASN B 1 33 ? 6.492 1.439 10.578 1 92.75 33 ASN B O 1
ATOM 1393 N N . HIS B 1 34 ? 7.805 2.25 8.836 1 90.56 34 HIS B N 1
ATOM 1394 C CA . HIS B 1 34 ? 8.961 2.48 9.703 1 90.56 34 HIS B CA 1
ATOM 1395 C C . HIS B 1 34 ? 9.773 3.676 9.219 1 90.56 34 HIS B C 1
ATOM 1397 O O . HIS B 1 34 ? 9.578 4.156 8.102 1 90.56 34 HIS B O 1
ATOM 1403 N N . TRP B 1 35 ? 10.633 4.195 10.172 1 93 35 TRP B N 1
ATOM 1404 C CA . TRP B 1 35 ? 11.797 5.02 9.875 1 93 35 TRP B CA 1
ATOM 1405 C C . TRP B 1 35 ? 11.406 6.48 9.695 1 93 35 TRP B C 1
ATOM 1407 O O . TRP B 1 35 ? 12.078 7.227 8.977 1 93 35 TRP B O 1
ATOM 1417 N N . LEU B 1 36 ? 10.289 6.777 10.258 1 95.38 36 LEU B N 1
ATOM 1418 C CA . LEU B 1 36 ? 9.938 8.195 10.312 1 95.38 36 LEU B CA 1
ATOM 1419 C C . LEU B 1 36 ? 10.664 8.891 11.461 1 95.38 36 LEU B C 1
ATOM 1421 O O . LEU B 1 36 ? 10.625 8.414 12.602 1 95.38 36 LEU B O 1
ATOM 1425 N N . ALA B 1 37 ? 11.352 9.898 11.109 1 96.38 37 ALA B N 1
ATOM 1426 C CA . ALA B 1 37 ? 11.961 10.727 12.148 1 96.38 37 ALA B CA 1
ATOM 1427 C C . ALA B 1 37 ? 11 11.82 12.617 1 96.38 37 ALA B C 1
ATOM 1429 O O . ALA B 1 37 ? 10.281 12.406 11.805 1 96.38 37 ALA B O 1
ATOM 1430 N N . THR B 1 38 ? 11.008 12.062 13.875 1 96 38 THR B N 1
ATOM 1431 C CA . THR B 1 38 ? 10.117 13.086 14.414 1 96 38 THR B CA 1
ATOM 1432 C C . THR B 1 38 ? 10.852 13.977 15.414 1 96 38 THR B C 1
ATOM 1434 O O . THR B 1 38 ? 11.883 13.578 15.969 1 96 38 THR B O 1
ATOM 1437 N N . SER B 1 39 ? 10.305 15.148 15.578 1 95.25 39 SER B N 1
ATOM 1438 C CA . SER B 1 39 ? 10.758 15.977 16.688 1 95.25 39 SER B CA 1
ATOM 1439 C C . SER B 1 39 ? 10.359 15.367 18.031 1 95.25 39 SER B C 1
ATOM 1441 O O . SER B 1 39 ? 9.484 14.5 18.094 1 95.25 39 SER B O 1
ATOM 1443 N N . SER B 1 40 ? 11.023 15.867 19.031 1 93.38 40 SER B N 1
ATOM 1444 C CA . SER B 1 40 ? 10.727 15.375 20.391 1 93.38 40 SER B CA 1
ATOM 1445 C C . SER B 1 40 ? 9.312 15.742 20.812 1 93.38 40 SER B C 1
ATOM 1447 O O . SER B 1 40 ? 8.727 15.078 21.672 1 93.38 40 SER B O 1
ATOM 1449 N N . LYS B 1 41 ? 8.789 16.719 20.203 1 94.06 41 LYS B N 1
ATOM 1450 C CA . LYS B 1 41 ? 7.469 17.234 20.562 1 94.06 41 LYS B CA 1
ATOM 1451 C C . LYS B 1 41 ? 6.398 16.156 20.359 1 94.06 41 LYS B C 1
ATOM 1453 O O . LYS B 1 41 ? 5.41 16.109 21.094 1 94.06 41 LYS B O 1
ATOM 1458 N N . ILE B 1 42 ? 6.684 15.242 19.359 1 95.19 42 ILE B N 1
ATOM 1459 C CA . ILE B 1 42 ? 5.574 14.352 19.047 1 95.19 42 ILE B CA 1
ATOM 1460 C C . ILE B 1 42 ? 6.031 12.898 19.156 1 95.19 42 ILE B C 1
ATOM 1462 O O . ILE B 1 42 ? 5.219 11.977 19.062 1 95.19 42 ILE B O 1
ATOM 1466 N N . ARG B 1 43 ? 7.203 12.633 19.391 1 94.5 43 ARG B N 1
ATOM 1467 C CA . ARG B 1 43 ? 7.75 11.281 19.422 1 94.5 43 ARG B CA 1
ATOM 1468 C C . ARG B 1 43 ? 7.012 10.422 20.453 1 94.5 43 ARG B C 1
ATOM 1470 O O . ARG B 1 43 ? 6.766 9.234 20.219 1 94.5 43 ARG B O 1
ATOM 1477 N N . GLY B 1 44 ? 6.621 10.984 21.531 1 92.94 44 GLY B N 1
ATOM 1478 C CA . GLY B 1 44 ? 5.984 10.266 22.625 1 92.94 44 GLY B CA 1
ATOM 1479 C C . GLY B 1 44 ? 4.59 9.773 22.281 1 92.94 44 GLY B C 1
ATOM 1480 O O . GLY B 1 44 ? 4.031 8.93 22.984 1 92.94 44 GLY B O 1
ATOM 1481 N N . ASP B 1 45 ? 4.043 10.266 21.25 1 94.31 45 ASP B N 1
ATOM 1482 C CA . ASP B 1 45 ? 2.682 9.898 20.875 1 94.31 45 ASP B CA 1
ATOM 1483 C C . ASP B 1 45 ? 2.654 8.555 20.141 1 94.31 45 ASP B C 1
ATOM 1485 O O . ASP B 1 45 ? 1.592 7.953 19.969 1 94.31 45 ASP B O 1
ATOM 1489 N N . PHE B 1 46 ? 3.842 8.055 19.781 1 94 46 PHE B N 1
ATOM 1490 C CA . PHE B 1 46 ? 3.916 6.84 18.984 1 94 46 PHE B CA 1
ATOM 1491 C C . PHE B 1 46 ? 4.098 5.613 19.875 1 94 46 PHE B C 1
ATOM 1493 O O . PHE B 1 46 ? 4.824 5.664 20.859 1 94 46 PHE B O 1
ATOM 1500 N N . CYS B 1 47 ? 3.441 4.578 19.391 1 89.5 47 CYS B N 1
ATOM 1501 C CA . CYS B 1 47 ? 3.588 3.322 20.125 1 89.5 47 CYS B CA 1
ATOM 1502 C C . CYS B 1 47 ? 4.746 2.504 19.562 1 89.5 47 CYS B C 1
ATOM 1504 O O . CYS B 1 47 ? 5.285 1.635 20.25 1 89.5 47 CYS B O 1
ATOM 1506 N N . ARG B 1 48 ? 5.059 2.764 18.359 1 88.75 48 ARG B N 1
ATOM 1507 C CA . ARG B 1 48 ? 6.141 2.021 17.719 1 88.75 48 ARG B CA 1
ATOM 1508 C C . ARG B 1 48 ? 7.363 2.908 17.531 1 88.75 48 ARG B C 1
ATOM 1510 O O . ARG B 1 48 ? 7.371 3.775 16.656 1 88.75 48 ARG B O 1
ATOM 1517 N N . ILE B 1 49 ? 8.406 2.615 18.281 1 89.75 49 ILE B N 1
ATOM 1518 C CA . ILE B 1 49 ? 9.68 3.322 18.219 1 89.75 49 ILE B CA 1
ATOM 1519 C C . ILE B 1 49 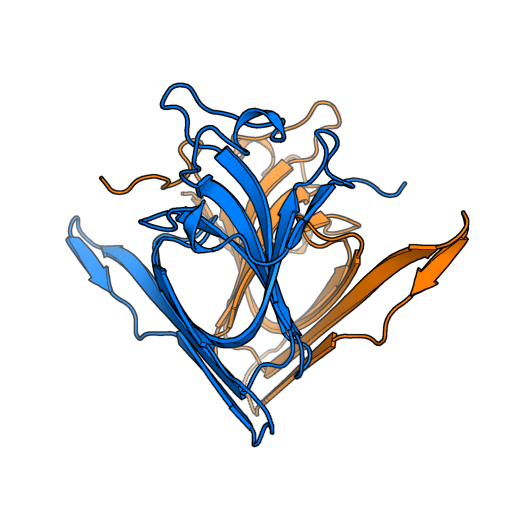? 10.828 2.312 18.203 1 89.75 49 ILE B C 1
ATOM 1521 O O . ILE B 1 49 ? 10.891 1.424 19.047 1 89.75 49 ILE B O 1
ATOM 1525 N N . ASN B 1 50 ? 11.648 2.471 17.234 1 87.94 50 ASN B N 1
ATOM 1526 C CA . ASN B 1 50 ? 12.75 1.51 17.188 1 87.94 50 ASN B CA 1
ATOM 1527 C C . ASN B 1 50 ? 13.945 1.981 18 1 87.94 50 ASN B C 1
ATOM 1529 O O . ASN B 1 50 ? 13.898 3.047 18.609 1 87.94 50 ASN B O 1
ATOM 1533 N N . ASP B 1 51 ? 14.922 1.231 17.953 1 88.81 51 ASP B N 1
ATOM 1534 C CA . ASP B 1 51 ? 16.078 1.469 18.812 1 88.81 51 ASP B CA 1
ATOM 1535 C C . ASP B 1 51 ? 16.812 2.748 18.406 1 88.81 51 ASP B C 1
ATOM 1537 O O . ASP B 1 51 ? 17.5 3.361 19.219 1 88.81 51 ASP B O 1
ATOM 1541 N N . GLU B 1 52 ? 16.688 3.16 17.203 1 90.88 52 GLU B N 1
ATOM 1542 C CA . GLU B 1 52 ? 17.375 4.352 16.703 1 90.88 52 GLU B CA 1
ATOM 1543 C C . GLU B 1 52 ? 16.5 5.598 16.875 1 90.88 52 GLU B C 1
ATOM 1545 O O . GLU B 1 52 ? 16.938 6.707 16.562 1 90.88 52 GLU B O 1
ATOM 1550 N N . GLY B 1 53 ? 15.242 5.391 17.359 1 89.75 53 GLY B N 1
ATOM 1551 C CA . GLY B 1 53 ? 14.367 6.512 17.672 1 89.75 53 GLY B CA 1
ATOM 1552 C C . GLY B 1 53 ? 13.398 6.832 16.547 1 89.75 53 GLY B C 1
ATOM 1553 O O . GLY B 1 53 ? 12.609 7.773 16.641 1 89.75 53 GLY B O 1
ATOM 1554 N N . PHE B 1 54 ? 13.492 6 15.469 1 93.06 54 PHE B N 1
ATOM 1555 C CA . PHE B 1 54 ? 12.547 6.207 14.375 1 93.06 54 PHE B CA 1
ATOM 1556 C C . PHE B 1 54 ? 11.188 5.605 14.711 1 93.06 54 PHE B C 1
ATOM 1558 O O . PHE B 1 54 ? 11.109 4.594 15.414 1 93.06 54 PHE B O 1
ATOM 1565 N N . VAL B 1 55 ? 10.227 6.309 14.211 1 93.19 55 VAL B N 1
ATOM 1566 C CA . VAL B 1 55 ? 8.875 5.848 14.508 1 93.19 55 VAL B CA 1
ATOM 1567 C C . VAL B 1 55 ? 8.211 5.328 13.234 1 93.19 55 VAL B C 1
ATOM 1569 O O . VAL B 1 55 ? 8.82 5.355 12.156 1 93.19 55 VAL B O 1
ATOM 1572 N N . GLY B 1 56 ? 7.02 4.719 13.406 1 93.25 56 GLY B N 1
ATOM 1573 C CA . GLY B 1 56 ? 6.188 4.234 12.32 1 93.25 56 GLY B CA 1
ATOM 1574 C C . GLY B 1 56 ? 4.734 4.047 12.711 1 93.25 56 GLY B C 1
ATOM 1575 O O . GLY B 1 56 ? 4.258 4.684 13.648 1 93.25 56 GLY B O 1
ATOM 1576 N N . HIS B 1 57 ? 4.035 3.305 11.805 1 93.88 57 HIS B N 1
ATOM 1577 C CA . HIS B 1 57 ? 2.639 2.977 12.07 1 93.88 57 HIS B CA 1
ATOM 1578 C C . HIS B 1 57 ? 1.781 4.234 12.148 1 93.88 57 HIS B C 1
ATOM 1580 O O . HIS B 1 57 ? 1.098 4.465 13.148 1 93.88 57 HIS B O 1
ATOM 1586 N N . CYS B 1 58 ? 1.815 4.906 11.117 1 96 58 CYS B N 1
ATOM 1587 C CA . CYS B 1 58 ? 1.056 6.145 10.992 1 96 58 CYS B CA 1
ATOM 1588 C C . CYS B 1 58 ? 0.697 6.414 9.531 1 96 58 CYS B C 1
ATOM 1590 O O . CYS B 1 58 ? 1.112 5.676 8.641 1 96 58 CYS B O 1
ATOM 1592 N N . ILE B 1 59 ? -0.14 7.434 9.375 1 97.31 59 ILE B N 1
ATOM 1593 C CA . ILE B 1 59 ? -0.593 7.777 8.031 1 97.31 59 ILE B CA 1
ATOM 1594 C C . ILE B 1 59 ? -0.314 9.25 7.754 1 97.31 59 ILE B C 1
ATOM 1596 O O . ILE B 1 59 ? -0.66 10.117 8.562 1 97.31 59 ILE B O 1
ATOM 1600 N N . LEU B 1 60 ? 0.393 9.5 6.641 1 98.25 60 LEU B N 1
ATOM 1601 C CA . LEU B 1 60 ? 0.451 10.844 6.086 1 98.25 60 LEU B CA 1
ATOM 1602 C C . LEU B 1 60 ? -0.823 11.172 5.312 1 98.25 60 LEU B C 1
ATOM 1604 O O . LEU B 1 60 ? -1.173 10.469 4.363 1 98.25 60 LEU B O 1
ATOM 1608 N N . VAL B 1 61 ? -1.448 12.25 5.727 1 98.31 61 VAL B N 1
ATOM 1609 C CA . VAL B 1 61 ? -2.721 12.594 5.098 1 98.31 61 VAL B CA 1
ATOM 1610 C C . VAL B 1 61 ? -2.627 13.977 4.461 1 98.31 61 VAL B C 1
ATOM 1612 O O . VAL B 1 61 ? -2.355 14.969 5.148 1 98.31 61 VAL B O 1
ATOM 1615 N N . PHE B 1 62 ? -2.865 14.055 3.189 1 98.56 62 PHE B N 1
ATOM 1616 C CA . PHE B 1 62 ? -2.895 15.297 2.428 1 98.56 62 PHE B CA 1
ATOM 1617 C C . PHE B 1 62 ? -4.297 15.57 1.899 1 98.56 62 PHE B C 1
ATOM 1619 O O . PHE B 1 62 ? -4.828 14.805 1.095 1 98.56 62 PHE B O 1
ATOM 1626 N N . ASP B 1 63 ? -4.844 16.703 2.32 1 97.94 63 ASP B N 1
ATOM 1627 C CA . ASP B 1 63 ? -6.211 17.047 1.936 1 97.94 63 ASP B CA 1
ATOM 1628 C C . ASP B 1 63 ? -6.238 18.25 0.998 1 97.94 63 ASP B C 1
ATOM 1630 O O . ASP B 1 63 ? -5.484 19.203 1.183 1 97.94 63 ASP B O 1
ATOM 1634 N N . GLY B 1 64 ? -7.207 18.141 0.043 1 97.75 64 GLY B N 1
ATOM 1635 C CA . GLY B 1 64 ? -7.254 19.188 -0.971 1 97.75 64 GLY B CA 1
ATOM 1636 C C . GLY B 1 64 ? -6.078 19.141 -1.931 1 97.75 64 GLY B C 1
ATOM 1637 O O . GLY B 1 64 ? -5.402 20.141 -2.148 1 97.75 64 GLY B O 1
ATOM 1638 N N . VAL B 1 65 ? -5.906 18.016 -2.527 1 98.06 65 VAL B N 1
ATOM 1639 C CA . VAL B 1 65 ? -4.73 17.75 -3.354 1 98.06 65 VAL B CA 1
ATOM 1640 C C . VAL B 1 65 ? -4.906 18.406 -4.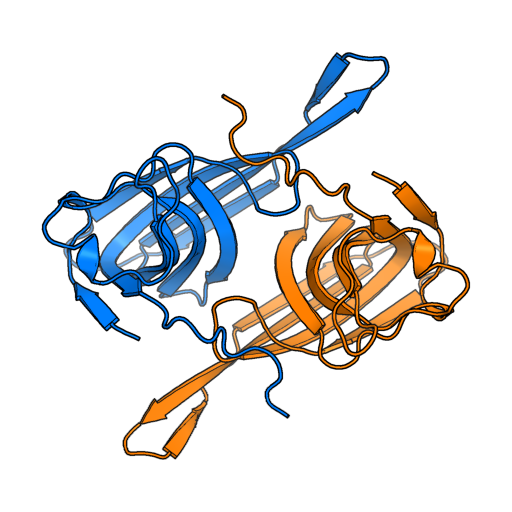719 1 98.06 65 VAL B C 1
ATOM 1642 O O . VAL B 1 65 ? -5.93 18.219 -5.383 1 98.06 65 VAL B O 1
ATOM 1645 N N . LYS B 1 66 ? -3.91 19.125 -5.062 1 98.31 66 LYS B N 1
ATOM 1646 C CA . LYS B 1 66 ? -3.838 19.703 -6.398 1 98.31 66 LYS B CA 1
ATOM 1647 C C . LYS B 1 66 ? -3.051 18.797 -7.348 1 98.31 66 LYS B C 1
ATOM 1649 O O . LYS B 1 66 ? -3.512 18.5 -8.445 1 98.31 66 LYS B O 1
ATOM 1654 N N . THR B 1 67 ? -1.919 18.484 -6.867 1 98.31 67 THR B N 1
ATOM 1655 C CA . THR B 1 67 ? -1.079 17.562 -7.621 1 98.31 67 THR B CA 1
ATOM 1656 C C . THR B 1 67 ? -0.613 16.422 -6.734 1 98.31 67 THR B C 1
ATOM 1658 O O . THR B 1 67 ? -0.402 16.594 -5.535 1 98.31 67 THR B O 1
ATOM 1661 N N . PHE B 1 68 ? -0.57 15.242 -7.305 1 98.25 68 PHE B N 1
ATOM 1662 C CA . PHE B 1 68 ? -0.047 14.062 -6.633 1 98.25 68 PHE B CA 1
ATOM 1663 C C . PHE B 1 68 ? 0.778 13.219 -7.598 1 98.25 68 PHE B C 1
ATOM 1665 O O . PHE B 1 68 ? 0.23 12.586 -8.508 1 98.25 68 PHE B O 1
ATOM 1672 N N . ASP B 1 69 ? 2.084 13.234 -7.406 1 97.75 69 ASP B N 1
ATOM 1673 C CA . ASP B 1 69 ? 3.012 12.391 -8.164 1 97.75 69 ASP B CA 1
ATOM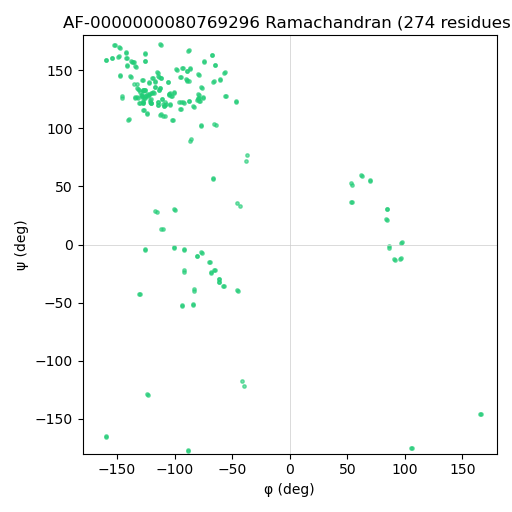 1674 C C . ASP B 1 69 ? 3.596 11.297 -7.277 1 97.75 69 ASP B C 1
ATOM 1676 O O . ASP B 1 69 ? 4.188 11.578 -6.234 1 97.75 69 ASP B O 1
ATOM 1680 N N . PHE B 1 70 ? 3.355 10.117 -7.621 1 97.25 70 PHE B N 1
ATOM 1681 C CA . PHE B 1 70 ? 3.865 8.945 -6.922 1 97.25 70 PHE B CA 1
ATOM 1682 C C . PHE B 1 70 ? 4.637 8.039 -7.875 1 97.25 70 PHE B C 1
ATOM 1684 O O . PHE B 1 70 ? 4.051 7.426 -8.773 1 97.25 70 PHE B O 1
ATOM 1691 N N . SER B 1 71 ? 5.957 7.953 -7.645 1 97.19 71 SER B N 1
ATOM 1692 C CA . SER B 1 71 ? 6.824 7.168 -8.516 1 97.19 71 SER B CA 1
ATOM 1693 C C . SER B 1 71 ? 7.484 6.023 -7.758 1 97.19 71 SER B C 1
ATOM 1695 O O . SER B 1 71 ? 8.039 6.23 -6.676 1 97.19 71 SER B O 1
ATOM 1697 N N . ILE B 1 72 ? 7.395 4.879 -8.328 1 96.31 72 ILE B N 1
ATOM 1698 C CA . ILE B 1 72 ? 8.016 3.693 -7.75 1 96.31 72 ILE B CA 1
ATOM 1699 C C . ILE B 1 72 ? 9.023 3.104 -8.727 1 96.31 72 ILE B C 1
ATOM 1701 O O . ILE B 1 72 ? 8.68 2.775 -9.867 1 96.31 72 ILE B O 1
ATOM 1705 N N . LEU B 1 73 ? 10.195 3.014 -8.273 1 96.06 73 LEU B N 1
ATOM 1706 C CA . LEU B 1 73 ? 11.266 2.357 -9.023 1 96.06 73 LEU B CA 1
ATOM 1707 C C . LEU B 1 73 ? 11.688 1.06 -8.344 1 96.06 73 LEU B C 1
ATOM 1709 O O . LEU B 1 73 ? 12.32 1.084 -7.285 1 96.06 73 LEU B O 1
ATOM 1713 N N . GLN B 1 74 ? 11.383 -0.025 -9.023 1 94.44 74 GLN B N 1
ATOM 1714 C CA . GLN B 1 74 ? 11.742 -1.319 -8.453 1 94.44 74 GLN B CA 1
ATOM 1715 C C . GLN B 1 74 ? 13.102 -1.788 -8.961 1 94.44 74 GLN B C 1
ATOM 1717 O O . GLN B 1 74 ? 13.492 -1.458 -10.078 1 94.44 74 GLN B O 1
ATOM 1722 N N . TRP B 1 75 ? 13.719 -2.553 -8.148 1 91.62 75 TRP B N 1
ATOM 1723 C CA . TRP B 1 75 ? 14.977 -3.146 -8.578 1 91.62 75 TRP B CA 1
ATOM 1724 C C . TRP B 1 75 ? 15.023 -4.633 -8.234 1 91.62 75 TRP B C 1
ATOM 1726 O O . TRP B 1 75 ? 14.203 -5.125 -7.461 1 91.62 75 TRP B O 1
ATOM 1736 N N . PHE B 1 76 ? 15.805 -5.344 -9.016 1 86.75 76 PHE B N 1
ATOM 1737 C CA . PHE B 1 76 ? 16.016 -6.762 -8.766 1 86.75 76 PHE B CA 1
ATOM 1738 C C . PHE B 1 76 ? 17.484 -7.133 -8.953 1 86.75 76 PHE B C 1
ATOM 1740 O O . PHE B 1 76 ? 18.25 -6.375 -9.562 1 86.75 76 PHE B O 1
ATOM 1747 N N . GLU B 1 77 ? 17.766 -8.156 -8.359 1 85.44 77 GLU B N 1
ATOM 1748 C CA . GLU B 1 77 ? 19.125 -8.656 -8.516 1 85.44 77 GLU B CA 1
ATOM 1749 C C . GLU B 1 77 ? 19.203 -9.727 -9.602 1 85.44 77 GLU B C 1
ATOM 1751 O O . GLU B 1 77 ? 18.391 -10.664 -9.617 1 85.44 77 GLU B O 1
ATOM 1756 N N . LYS B 1 78 ? 20.016 -9.5 -10.57 1 81.94 78 LYS B N 1
ATOM 1757 C CA . LYS B 1 78 ? 20.328 -10.469 -11.617 1 81.94 78 LYS B CA 1
ATOM 1758 C C . LYS B 1 78 ? 21.828 -10.664 -11.758 1 81.94 78 LYS B C 1
ATOM 1760 O O . LYS B 1 78 ? 22.562 -9.711 -12.039 1 81.94 78 LYS B O 1
ATOM 1765 N N . ASN B 1 79 ? 22.188 -11.867 -11.586 1 86.06 79 ASN B N 1
ATOM 1766 C CA . ASN B 1 79 ? 23.594 -12.227 -11.703 1 86.06 79 ASN B CA 1
ATOM 1767 C C . ASN B 1 79 ? 24.484 -11.359 -10.812 1 86.06 79 ASN B C 1
ATOM 1769 O O . ASN B 1 79 ? 25.516 -10.867 -11.258 1 86.06 79 ASN B O 1
ATOM 1773 N N . GLY B 1 80 ? 24 -11.008 -9.641 1 84.62 80 GLY B N 1
ATOM 1774 C CA . GLY B 1 80 ? 24.781 -10.273 -8.656 1 84.62 80 GLY B CA 1
ATOM 1775 C C . GLY B 1 80 ? 24.734 -8.773 -8.859 1 84.62 80 GLY B C 1
ATOM 1776 O O . GLY B 1 80 ? 25.328 -8.016 -8.086 1 84.62 80 GLY B O 1
ATOM 1777 N N . GLU B 1 81 ? 24.047 -8.43 -9.867 1 89.19 81 GLU B N 1
ATOM 1778 C CA . GLU B 1 81 ? 23.953 -6.996 -10.156 1 89.19 81 GLU B CA 1
ATOM 1779 C C . GLU B 1 81 ? 22.531 -6.488 -9.992 1 89.19 81 GLU B C 1
ATOM 1781 O O . GLU B 1 81 ? 21.562 -7.211 -10.266 1 89.19 81 GLU B O 1
ATOM 1786 N N . VAL B 1 82 ? 22.516 -5.27 -9.516 1 87.69 82 VAL B N 1
ATOM 1787 C CA . VAL B 1 82 ? 21.219 -4.625 -9.352 1 87.69 82 VAL B CA 1
ATOM 1788 C C . VAL B 1 82 ? 20.734 -4.09 -10.695 1 87.69 82 VAL B C 1
ATOM 1790 O O . VAL B 1 82 ? 21.484 -3.432 -11.422 1 87.69 82 VAL B O 1
ATOM 1793 N N . ALA B 1 83 ? 19.531 -4.484 -11.055 1 90.25 83 ALA B N 1
ATOM 1794 C CA . ALA B 1 83 ? 18.859 -3.957 -12.242 1 90.25 83 ALA B CA 1
ATOM 1795 C C . ALA B 1 83 ? 17.562 -3.26 -11.875 1 90.25 83 ALA B C 1
ATOM 1797 O O . ALA B 1 83 ? 16.844 -3.705 -10.977 1 90.25 83 ALA B O 1
ATOM 1798 N N . TRP B 1 84 ? 17.359 -2.203 -12.625 1 89.62 84 TRP B N 1
ATOM 1799 C CA . TRP B 1 84 ? 16.188 -1.383 -12.344 1 89.62 84 TRP B CA 1
ATOM 1800 C C . TRP B 1 84 ? 15.102 -1.596 -13.398 1 89.62 84 TRP B C 1
ATOM 1802 O O . TRP B 1 84 ? 15.398 -1.731 -14.586 1 89.62 84 TRP B O 1
ATOM 1812 N N . ARG B 1 85 ? 13.898 -1.63 -12.898 1 90.62 85 ARG B N 1
ATOM 1813 C CA . ARG B 1 85 ? 12.766 -1.67 -13.812 1 90.62 85 ARG B CA 1
ATOM 1814 C C . ARG B 1 85 ? 12.32 -0.263 -14.195 1 90.62 85 ARG B C 1
ATOM 1816 O O . ARG B 1 85 ? 12.758 0.719 -13.594 1 90.62 85 ARG B O 1
ATOM 1823 N N . ASP B 1 86 ? 11.469 -0.207 -15.25 1 92.81 86 ASP B N 1
ATOM 1824 C CA . ASP B 1 86 ? 10.844 1.074 -15.562 1 92.81 86 ASP B CA 1
ATOM 1825 C C . ASP B 1 86 ? 10 1.571 -14.398 1 92.81 86 ASP B C 1
ATOM 1827 O O . ASP B 1 86 ? 9.328 0.782 -13.727 1 92.81 86 ASP B O 1
ATOM 1831 N N . PRO B 1 87 ? 10.055 2.826 -14.219 1 94.31 87 PRO B N 1
ATOM 1832 C CA . PRO B 1 87 ? 9.266 3.365 -13.109 1 94.31 87 PRO B CA 1
ATOM 1833 C C . PRO B 1 87 ? 7.762 3.217 -13.336 1 94.31 87 PRO B C 1
ATOM 1835 O O . PRO B 1 87 ? 7.289 3.318 -14.469 1 94.31 87 PRO B O 1
ATOM 1838 N N . VAL B 1 88 ? 7.094 2.885 -12.281 1 95.25 88 VAL B N 1
ATOM 1839 C CA . VAL B 1 88 ? 5.637 3.012 -12.25 1 95.25 88 VAL B CA 1
ATOM 1840 C C . VAL B 1 88 ? 5.25 4.379 -11.703 1 95.25 88 VAL B C 1
ATOM 1842 O O . VAL B 1 88 ? 5.598 4.723 -10.57 1 95.25 88 VAL B O 1
ATOM 1845 N N . VAL B 1 89 ? 4.516 5.117 -12.492 1 94.94 89 VAL B N 1
ATOM 1846 C CA . VAL B 1 89 ? 4.254 6.496 -12.094 1 94.94 89 VAL B CA 1
ATOM 1847 C C . VAL B 1 89 ? 2.746 6.746 -12.055 1 94.94 89 VAL B C 1
ATOM 1849 O O . VAL B 1 89 ? 2.031 6.398 -13 1 94.94 89 VAL B O 1
ATOM 1852 N N . PHE B 1 90 ? 2.318 7.23 -11.008 1 94.56 90 PHE B N 1
ATOM 1853 C CA . PHE B 1 90 ? 0.977 7.785 -10.883 1 94.56 90 PHE B CA 1
ATOM 1854 C C . PHE B 1 90 ? 1.022 9.312 -10.867 1 94.56 90 PHE B C 1
ATOM 1856 O O . PHE B 1 90 ? 1.811 9.906 -10.133 1 94.56 90 PHE B O 1
ATOM 1863 N N . HIS B 1 91 ? 0.203 9.914 -11.711 1 96.44 91 HIS B N 1
ATOM 1864 C CA . HIS B 1 91 ? 0.136 11.367 -11.789 1 96.44 91 HIS B CA 1
ATOM 1865 C C . HIS B 1 91 ? -1.307 11.859 -11.711 1 96.44 91 HIS B C 1
ATOM 1867 O O . HIS B 1 91 ? -2.186 11.32 -12.391 1 96.44 91 HIS B O 1
ATOM 1873 N N . TYR B 1 92 ? -1.454 12.789 -10.875 1 96.94 92 TYR B N 1
ATOM 1874 C CA . TYR B 1 92 ? -2.736 13.469 -10.742 1 96.94 92 TYR B CA 1
ATOM 1875 C C . TYR B 1 92 ? -2.551 14.984 -10.719 1 96.94 92 TYR B C 1
ATOM 1877 O O . TYR B 1 92 ? -1.604 15.492 -10.109 1 96.94 92 TYR B O 1
ATOM 1885 N N . ASP B 1 93 ? -3.457 15.68 -11.445 1 97.12 93 ASP B N 1
ATOM 1886 C CA . ASP B 1 93 ? -3.457 17.141 -11.477 1 97.12 93 ASP B CA 1
ATOM 1887 C C . ASP B 1 93 ? -4.875 17.688 -11.586 1 97.12 93 ASP B C 1
ATOM 1889 O O . ASP B 1 93 ? -5.66 17.234 -12.422 1 97.12 93 ASP B O 1
ATOM 1893 N N . ALA B 1 94 ? -5.219 18.547 -10.703 1 96.12 94 ALA B N 1
ATOM 1894 C CA . ALA B 1 94 ? -6.52 19.203 -10.734 1 96.12 94 ALA B CA 1
ATOM 1895 C C . ALA B 1 94 ? -6.402 20.672 -10.336 1 96.12 94 ALA B C 1
ATOM 1897 O O . ALA B 1 94 ? -5.398 21.094 -9.75 1 96.12 94 ALA B O 1
ATOM 1898 N N . GLU B 1 95 ? -7.367 21.438 -10.688 1 93.38 95 GLU B N 1
ATOM 1899 C CA . GLU B 1 95 ? -7.426 22.828 -10.242 1 93.38 95 GLU B CA 1
ATOM 1900 C C . GLU B 1 95 ? -8.055 22.938 -8.859 1 93.38 95 GLU B C 1
ATOM 1902 O O . GLU B 1 95 ? -9.172 22.469 -8.641 1 93.38 95 GLU B O 1
ATOM 1907 N N . VAL B 1 96 ? -7.254 23.438 -8.039 1 92.62 96 VAL B N 1
ATOM 1908 C CA . VAL B 1 96 ? -7.738 23.641 -6.676 1 92.62 96 VAL B CA 1
ATOM 1909 C C . VAL B 1 96 ? -7.496 25.094 -6.254 1 92.62 96 VAL B C 1
ATOM 1911 O O . VAL B 1 96 ? -6.418 25.641 -6.48 1 92.62 96 VAL B O 1
ATOM 1914 N N . GLU B 1 97 ? -8.492 25.703 -5.699 1 92.38 97 GLU B N 1
ATOM 1915 C CA . GLU B 1 97 ? -8.375 27.078 -5.23 1 92.38 97 GLU B CA 1
ATOM 1916 C C . GLU B 1 97 ? -7.836 27.125 -3.803 1 92.38 97 GLU B C 1
ATOM 1918 O O . GLU B 1 97 ? -8.008 26.188 -3.033 1 92.38 97 GLU B O 1
ATOM 1923 N N . GLY B 1 98 ? -7.16 28.188 -3.52 1 93.62 98 GLY B N 1
ATOM 1924 C CA . GLY B 1 98 ? -6.66 28.406 -2.172 1 93.62 98 GLY B CA 1
ATOM 1925 C C . GLY B 1 98 ? -5.164 28.203 -2.053 1 93.62 98 GLY B C 1
ATOM 1926 O O . GLY B 1 98 ? -4.473 28.031 -3.059 1 93.62 98 GLY B O 1
ATOM 1927 N N . GLU B 1 99 ? -4.66 28.297 -0.786 1 95.88 99 GLU B N 1
ATOM 1928 C CA . GLU B 1 99 ? -3.234 28.156 -0.519 1 95.88 99 GLU B CA 1
ATOM 1929 C C . GLU B 1 99 ? -2.805 26.688 -0.597 1 95.88 99 GLU B C 1
ATOM 1931 O O . GLU B 1 99 ? -3.416 25.828 0.03 1 95.88 99 GLU B O 1
ATOM 1936 N N . ILE B 1 100 ? -1.861 26.562 -1.372 1 96.81 100 ILE B N 1
ATOM 1937 C CA . ILE B 1 100 ? -1.341 25.219 -1.612 1 96.81 100 ILE B CA 1
ATOM 1938 C C . ILE B 1 100 ? 0.108 25.125 -1.139 1 96.81 100 ILE B C 1
ATOM 1940 O O . ILE B 1 100 ? 0.886 26.062 -1.331 1 96.81 100 ILE B O 1
ATOM 1944 N N . ARG B 1 101 ? 0.387 24.062 -0.48 1 97.69 101 ARG B N 1
ATOM 1945 C CA . ARG B 1 101 ? 1.761 23.781 -0.079 1 97.69 101 ARG B CA 1
ATOM 1946 C C . ARG B 1 101 ? 2.281 22.531 -0.769 1 97.69 101 ARG B C 1
ATOM 1948 O O . ARG B 1 101 ? 1.516 21.594 -1.043 1 97.69 101 ARG B O 1
ATOM 1955 N N . ARG B 1 102 ? 3.555 22.578 -0.997 1 97.88 102 ARG B N 1
ATOM 1956 C CA . ARG B 1 102 ? 4.211 21.453 -1.653 1 97.88 102 ARG B CA 1
ATOM 1957 C C . ARG B 1 102 ? 4.938 20.578 -0.639 1 97.88 102 ARG B C 1
ATOM 1959 O O . ARG B 1 102 ? 5.688 21.078 0.201 1 97.88 102 ARG B O 1
ATOM 1966 N N . TYR B 1 103 ? 4.711 19.234 -0.727 1 97.81 103 TYR B N 1
ATOM 1967 C CA . TYR B 1 103 ? 5.348 18.219 0.113 1 97.81 103 TYR B CA 1
ATOM 1968 C C . TYR B 1 103 ? 6.117 17.219 -0.733 1 97.81 103 TYR B C 1
ATOM 1970 O O . TYR B 1 103 ? 5.566 16.641 -1.673 1 97.81 103 TYR B O 1
ATOM 1978 N N . GLU B 1 104 ? 7.355 17.062 -0.443 1 97.38 104 GLU B N 1
ATOM 1979 C CA . GLU B 1 104 ? 8.188 16.094 -1.153 1 97.38 104 GLU B CA 1
ATOM 1980 C C . GLU B 1 104 ? 8.875 15.141 -0.184 1 97.38 104 GLU B C 1
ATOM 1982 O O . GLU B 1 104 ? 9.406 15.562 0.842 1 97.38 104 GLU B O 1
ATOM 1987 N N . PHE B 1 105 ? 8.805 13.859 -0.519 1 96.5 105 PHE B N 1
ATOM 1988 C CA . PHE B 1 105 ? 9.445 12.852 0.324 1 96.5 105 PHE B CA 1
ATOM 1989 C C . PHE B 1 105 ? 9.797 11.609 -0.485 1 96.5 105 PHE B C 1
ATOM 1991 O O . PHE B 1 105 ? 9.328 11.445 -1.611 1 96.5 105 PHE B O 1
ATOM 1998 N N . GLU B 1 106 ? 10.719 10.836 0.067 1 96.25 106 GLU B N 1
ATOM 1999 C CA . GLU B 1 106 ? 11.242 9.648 -0.601 1 96.25 106 GLU B CA 1
ATOM 2000 C C . GLU B 1 106 ? 11.492 8.516 0.396 1 96.25 106 GLU B C 1
ATOM 2002 O O . GLU B 1 106 ? 11.5 8.742 1.608 1 96.25 106 GLU B O 1
ATOM 2007 N N . GLY B 1 107 ? 11.672 7.301 -0.189 1 96.06 107 GLY B N 1
ATOM 2008 C CA . GLY B 1 107 ? 11.914 6.113 0.618 1 96.06 107 GLY B CA 1
ATOM 2009 C C . GLY B 1 107 ? 11.734 4.82 -0.154 1 96.06 107 GLY B C 1
ATOM 2010 O O . GLY B 1 107 ? 12.117 4.73 -1.322 1 96.06 107 GLY B O 1
ATOM 2011 N N . SER B 1 108 ? 11.25 3.859 0.571 1 94.75 108 SER B N 1
ATOM 2012 C CA . SER B 1 108 ? 11.008 2.557 -0.04 1 94.75 108 SER B CA 1
ATOM 2013 C C . SER B 1 108 ? 9.57 2.105 0.173 1 94.75 108 SER B C 1
ATOM 2015 O O . SER B 1 108 ? 8.844 2.684 0.986 1 94.75 108 SER B O 1
ATOM 2017 N N . LEU B 1 109 ? 9.188 1.137 -0.606 1 95.06 109 LEU B N 1
ATOM 2018 C CA . LEU B 1 109 ? 7.867 0.541 -0.476 1 95.06 109 LEU B CA 1
ATOM 2019 C C . LEU B 1 109 ? 7.941 -0.804 0.24 1 95.06 109 LEU B C 1
ATOM 2021 O O . LEU B 1 109 ? 8.734 -1.671 -0.141 1 95.06 109 LEU B O 1
ATOM 2025 N N . GLN B 1 110 ? 7.141 -0.944 1.269 1 92.88 110 GLN B N 1
ATOM 2026 C CA . GLN B 1 110 ? 7.145 -2.168 2.064 1 92.88 110 GLN B CA 1
ATOM 2027 C C . GLN B 1 110 ? 6.895 -3.393 1.19 1 92.88 110 GLN B C 1
ATOM 2029 O O . GLN B 1 110 ? 5.934 -3.422 0.416 1 92.88 110 GLN B O 1
ATOM 2034 N N . GLY B 1 111 ? 7.777 -4.312 1.35 1 91.62 111 GLY B N 1
ATOM 2035 C CA . GLY B 1 111 ? 7.617 -5.57 0.635 1 91.62 111 GLY B CA 1
ATOM 2036 C C . GLY B 1 111 ? 8.305 -5.578 -0.719 1 91.62 111 GLY B C 1
ATOM 2037 O O . GLY B 1 111 ? 8.453 -6.633 -1.338 1 91.62 111 GLY B O 1
ATOM 2038 N N . PHE B 1 112 ? 8.703 -4.445 -1.176 1 93.38 112 PHE B N 1
ATOM 2039 C CA . PHE B 1 112 ? 9.266 -4.34 -2.516 1 93.38 112 PHE B CA 1
ATOM 2040 C C . PHE B 1 112 ? 10.68 -3.768 -2.465 1 93.38 112 PHE B C 1
ATOM 2042 O O . PHE B 1 112 ? 10.914 -2.734 -1.834 1 93.38 112 PHE B O 1
ATOM 2049 N N . PRO B 1 113 ? 11.586 -4.445 -3.094 1 92.19 113 PRO B N 1
ATOM 2050 C CA . PRO B 1 113 ? 12.828 -3.727 -3.365 1 92.19 113 PRO B CA 1
ATOM 2051 C C . PRO B 1 113 ? 12.633 -2.541 -4.309 1 92.19 113 PRO B C 1
ATOM 2053 O O . PRO B 1 113 ? 12.523 -2.727 -5.523 1 92.19 113 PRO B O 1
ATOM 2056 N N . SER B 1 114 ? 12.633 -1.365 -3.674 1 94 114 SER B N 1
ATOM 2057 C CA . SER B 1 114 ? 12.188 -0.229 -4.473 1 94 114 SER B CA 1
ATOM 2058 C C . SER B 1 114 ? 12.672 1.09 -3.883 1 94 114 SER B C 1
ATOM 2060 O O . SER B 1 114 ? 13.102 1.137 -2.729 1 94 114 SER B O 1
ATOM 2062 N N . SER B 1 115 ? 12.68 2.061 -4.754 1 94.44 115 SER B N 1
ATOM 2063 C CA . SER B 1 115 ? 12.742 3.467 -4.367 1 94.44 115 SER B CA 1
ATOM 2064 C C . SER B 1 115 ? 11.461 4.199 -4.73 1 94.44 115 SER B C 1
ATOM 2066 O O . SER B 1 115 ? 10.898 3.994 -5.809 1 94.44 115 SER B O 1
ATOM 2068 N N . VAL B 1 116 ? 11.031 4.926 -3.754 1 95.75 116 VAL B N 1
ATOM 2069 C CA . VAL B 1 116 ? 9.797 5.676 -3.973 1 95.75 116 VAL B CA 1
ATOM 2070 C C . VAL B 1 116 ? 10.078 7.172 -3.873 1 95.75 116 VAL B C 1
ATOM 2072 O O . VAL B 1 116 ? 10.859 7.609 -3.029 1 95.75 116 VAL B O 1
ATOM 2075 N N . SER B 1 117 ? 9.43 7.922 -4.793 1 96.81 117 SER B N 1
ATOM 2076 C CA . SER B 1 117 ? 9.398 9.383 -4.742 1 96.81 117 SER B CA 1
ATOM 2077 C C . SER B 1 117 ? 7.969 9.906 -4.828 1 96.81 117 SER B C 1
ATOM 2079 O O . SER B 1 117 ? 7.211 9.523 -5.723 1 96.81 117 SER B O 1
ATOM 2081 N N . VAL B 1 118 ? 7.664 10.773 -3.857 1 97.5 118 VAL B N 1
ATOM 2082 C CA . VAL B 1 118 ? 6.312 11.312 -3.811 1 97.5 118 VAL B CA 1
ATOM 2083 C C . VAL B 1 118 ? 6.363 12.844 -3.773 1 97.5 118 VAL B C 1
ATOM 2085 O O . VAL B 1 118 ? 7.176 13.422 -3.051 1 97.5 118 VAL B O 1
ATOM 2088 N N . CYS B 1 119 ? 5.594 13.461 -4.574 1 98.06 119 CYS B N 1
ATOM 2089 C CA . CYS B 1 119 ? 5.363 14.898 -4.531 1 98.06 119 CYS B CA 1
ATOM 2090 C C . CYS B 1 119 ? 3.871 15.211 -4.488 1 98.06 119 CYS B C 1
ATOM 2092 O O . CYS B 1 119 ? 3.119 14.789 -5.367 1 98.06 119 CYS B O 1
ATOM 2094 N N . VAL B 1 120 ? 3.504 15.945 -3.438 1 98.19 120 VAL B N 1
ATOM 2095 C CA . VAL B 1 120 ? 2.094 16.281 -3.275 1 98.19 120 VAL B CA 1
ATOM 2096 C C . VAL B 1 120 ? 1.944 17.797 -3.066 1 98.19 120 VAL B C 1
ATOM 2098 O O . VAL B 1 120 ? 2.656 18.375 -2.252 1 98.19 120 VAL B O 1
ATOM 2101 N N . GLU B 1 121 ? 1.141 18.359 -3.824 1 98.69 121 GLU B N 1
ATOM 2102 C CA . GLU B 1 121 ? 0.653 19.703 -3.525 1 98.69 121 GLU B CA 1
ATOM 2103 C C . GLU B 1 121 ? -0.775 19.672 -2.99 1 98.69 121 GLU B C 1
ATOM 2105 O O . GLU B 1 121 ? -1.687 19.188 -3.668 1 98.69 121 GLU B O 1
ATOM 2110 N N . ALA B 1 122 ? -0.893 20.172 -1.812 1 98.38 122 ALA B N 1
ATOM 2111 C CA . ALA B 1 122 ? -2.193 20.047 -1.159 1 98.38 122 ALA B CA 1
ATOM 2112 C C . ALA B 1 122 ? -2.465 21.25 -0.248 1 98.38 122 ALA B C 1
ATOM 2114 O O . ALA B 1 122 ? -1.548 22 0.089 1 98.38 122 ALA B O 1
ATOM 2115 N N . LYS B 1 123 ? -3.676 21.375 0.233 1 98.06 123 LYS B N 1
ATOM 2116 C CA . LYS B 1 123 ? -4.098 22.484 1.092 1 98.06 123 LYS B CA 1
ATOM 2117 C C . LYS B 1 123 ? -3.717 22.219 2.547 1 98.06 123 LYS B C 1
ATOM 2119 O O . LYS B 1 123 ? -3.365 23.156 3.275 1 98.06 123 LYS B O 1
ATOM 2124 N N . ARG B 1 124 ? -3.859 20.984 2.92 1 97.81 124 ARG B N 1
ATOM 2125 C CA . ARG B 1 124 ? -3.658 20.641 4.324 1 97.81 124 ARG B CA 1
ATOM 2126 C C . ARG B 1 124 ? -2.896 19.328 4.469 1 97.81 124 ARG B C 1
ATOM 2128 O O . ARG B 1 124 ? -3.07 18.406 3.662 1 97.81 124 ARG B O 1
ATOM 2135 N N . PHE B 1 125 ? -2.119 19.344 5.48 1 98.25 125 PHE B N 1
ATOM 2136 C CA . PHE B 1 125 ? -1.437 18.125 5.895 1 98.25 125 PHE B CA 1
ATOM 2137 C C . PHE B 1 125 ? -1.771 17.766 7.34 1 98.25 125 PHE B C 1
ATOM 2139 O O . PHE B 1 125 ? -1.849 18.656 8.195 1 98.25 125 PHE B O 1
ATOM 2146 N N . SER B 1 126 ? -1.982 16.453 7.566 1 98.25 126 SER B N 1
ATOM 2147 C CA . SER B 1 126 ? -2.078 15.953 8.938 1 98.25 126 SER B CA 1
ATOM 2148 C C . SER B 1 126 ? -1.4 14.594 9.07 1 98.25 126 SER B C 1
ATOM 2150 O O . SER B 1 126 ? -1.269 13.859 8.094 1 98.25 126 SER B O 1
ATOM 2152 N N . LEU B 1 127 ? -0.998 14.367 10.25 1 97.94 127 LEU B N 1
ATOM 2153 C CA . LEU B 1 127 ? -0.421 13.078 10.633 1 97.94 127 LEU B CA 1
ATOM 2154 C C . LEU B 1 127 ? -1.38 12.297 11.516 1 97.94 127 LEU B C 1
ATOM 2156 O O . LEU B 1 127 ? -1.828 12.805 12.555 1 97.94 127 LEU B O 1
ATOM 2160 N N . HIS B 1 128 ? -1.746 11.07 11.086 1 96.56 128 HIS B N 1
ATOM 2161 C CA . HIS B 1 128 ? -2.574 10.18 11.883 1 96.56 128 HIS B CA 1
ATOM 2162 C C . HIS B 1 128 ? -1.736 9.086 12.539 1 96.56 128 HIS B C 1
ATOM 2164 O O . HIS B 1 128 ? -1.256 8.18 11.859 1 96.56 128 HIS B O 1
ATOM 2170 N N . ILE B 1 129 ? -1.562 9.211 13.766 1 95.5 129 ILE B N 1
ATOM 2171 C CA . ILE B 1 129 ? -0.796 8.234 14.523 1 95.5 129 ILE B CA 1
ATOM 2172 C C . ILE B 1 129 ? -1.714 7.098 14.984 1 95.5 129 ILE B C 1
ATOM 2174 O O . ILE B 1 129 ? -2.682 7.332 15.711 1 95.5 129 ILE B O 1
ATOM 2178 N N . LEU B 1 130 ? -1.302 5.914 14.586 1 93.25 130 LEU B N 1
ATOM 2179 C CA . LEU B 1 130 ? -2.178 4.777 14.844 1 93.25 130 LEU B CA 1
ATOM 2180 C C . LEU B 1 130 ? -1.881 4.16 16.203 1 93.25 130 LEU B C 1
ATOM 2182 O O . LEU B 1 130 ? -0.764 4.273 16.719 1 93.25 130 LEU B O 1
ATOM 2186 N N . GLY B 1 131 ? -2.891 3.646 16.75 1 83.88 131 GLY B N 1
ATOM 2187 C CA . GLY B 1 131 ? -2.727 2.975 18.031 1 83.88 131 GLY B CA 1
ATOM 2188 C C . GLY B 1 131 ? -2.057 1.62 17.906 1 83.88 131 GLY B C 1
ATOM 2189 O O . GLY B 1 131 ? -1.812 1.138 16.797 1 83.88 131 GLY B O 1
ATOM 2190 N N . GLY B 1 132 ? -1.457 1.148 18.984 1 68.38 132 GLY B N 1
ATOM 2191 C CA . GLY B 1 132 ? -0.698 -0.091 19.047 1 68.38 132 GLY B CA 1
ATOM 2192 C C . GLY B 1 132 ? -1.398 -1.251 18.359 1 68.38 132 GLY B C 1
ATOM 2193 O O . GLY B 1 132 ? -0.745 -2.148 17.828 1 68.38 132 GLY B O 1
ATOM 2194 N N . ASP B 1 133 ? -2.725 -1.385 18.5 1 58.84 133 ASP B N 1
ATOM 2195 C CA . ASP B 1 133 ? -3.428 -2.539 17.953 1 58.84 133 ASP B CA 1
ATOM 2196 C C . ASP B 1 133 ? -3.793 -2.312 16.484 1 58.84 133 ASP B C 1
ATOM 2198 O O . ASP B 1 133 ? -4.355 -1.272 16.125 1 58.84 133 ASP B O 1
ATOM 2202 N N . GLU B 1 134 ? -2.859 -2.744 15.586 1 56.59 134 GLU B N 1
ATOM 2203 C CA . GLU B 1 134 ? -3.322 -2.656 14.203 1 56.59 134 GLU B CA 1
ATOM 2204 C C . GLU B 1 134 ? -4.727 -3.234 14.055 1 56.59 134 GLU B C 1
ATOM 2206 O O . GLU B 1 134 ? -5.035 -4.281 14.625 1 56.59 134 GLU B O 1
ATOM 2211 N N . PRO B 1 135 ? -5.828 -2.355 13.492 1 47.84 135 PRO B N 1
ATOM 2212 C CA . PRO B 1 135 ? -7.141 -2.961 13.234 1 47.84 135 PRO B CA 1
ATOM 2213 C C . PRO B 1 135 ? -7.035 -4.328 12.562 1 47.84 135 PRO B C 1
ATOM 2215 O O . PRO B 1 135 ? -6.848 -4.406 11.344 1 47.84 135 PRO B O 1
ATOM 2218 N N . ALA B 1 136 ? -6.141 -5.066 12.781 1 40.88 136 ALA B N 1
ATOM 2219 C CA . ALA B 1 136 ? -6.137 -6.328 12.047 1 40.88 136 ALA B CA 1
ATOM 2220 C C . ALA B 1 136 ? -7.547 -6.898 11.93 1 40.88 136 ALA B C 1
ATOM 2222 O O . ALA B 1 136 ? -8.305 -6.52 11.039 1 40.88 136 ALA B O 1
ATOM 2223 N N . ARG B 1 137 ? -7.867 -8.211 12.453 1 40.66 137 ARG B N 1
ATOM 2224 C CA . ARG B 1 137 ? -8.852 -9.203 12.055 1 40.66 137 ARG B CA 1
ATOM 2225 C C . ARG B 1 137 ? -10.273 -8.703 12.312 1 40.66 137 ARG B C 1
ATOM 2227 O O . ARG B 1 137 ? -10.641 -8.438 13.461 1 40.66 137 ARG B O 1
ATOM 2234 N N . GLU B 1 138 ? -10.891 -7.512 11.805 1 32.19 138 GLU B N 1
ATOM 2235 C CA . GLU B 1 138 ? -12.281 -7.594 12.258 1 32.19 138 GLU B CA 1
ATOM 2236 C C . GLU B 1 138 ? -12.805 -9.023 12.188 1 32.19 138 GLU B C 1
ATOM 2238 O O . GLU B 1 138 ? -12.789 -9.641 11.117 1 32.19 138 GLU B O 1
ATOM 2243 N N . SER B 1 139 ? -12.406 -9.969 13.031 1 24.55 139 SER B N 1
ATOM 2244 C CA . SER B 1 139 ? -13.516 -10.883 13.289 1 24.55 139 SER B CA 1
ATOM 2245 C C . SER B 1 139 ? -14.789 -10.125 13.648 1 24.55 139 SER B C 1
ATOM 2247 O O . SER B 1 139 ? -14.734 -9.062 14.273 1 24.55 139 SER B O 1
#

Nearest PDB structures (foldseek):
  7pkq-assembly1_c  TM=4.671E-01  e=5.328E-01  Chlamydomonas reinhardtii
  6bk9-assembly1_A  TM=1.918E-01  e=1.573E+00  Doryteuthis pealeii
  5tru-assembly2_c  TM=1.983E-01  e=1.573E+00  Homo sapiens
  4kkn-assembly1_A  TM=1.513E-01  e=5.328E-01  Bos taurus
  1yc7-assembly2_B  TM=2.053E-01  e=9.560E+00  Camelus dromedarius

pLDDT: mean 91.58, std 12.09, range [24.55, 98.69]

Foldseek 3Di:
DDKFWPCPVFKDQEAFAWEDWDDDQFKIKIFTAKFIGGHPVCLVVAPAADPVGIGGGKIKMFGRWAKKKKKKWAWDDDPNDIDIDDIDIDIDHDDGDDDKDKDWHWHHYPPTRIIMIMIIIGDIIMMGHDDPDDPPPPD/DDKFWPCLVFKDQEAFAWEDWDDDQFKIKIFTAKFIGGHPVCLVVAPAADPVGIGGGKMKMFGRWAKKKKKKWAWDDDPNDIDIDDIDIDIDHDDGDDDKDKDWHWHHYPPTRIIMIMIIIGDIIMMGHDDPDDPPDPD

Organism: Ralstonia nicotianae (strain ATCC BAA-1114 / GMI1000) (NCBI:txid267608)

Secondary structure (DSSP, 8-state):
-EEEES-GGGEE-EEEEEEEEEE-SSEEEEEEEE-BEE-HHHHTT-S-B-TTS-B-SEEEEEEEEEEEEEEEEEEEEETTEEEEPPPEEEEEE----S--EEEEEEEEETTEEEEEEEEEEEEEEEEEEPPSS------/-EEEES-GGGEE-EEEEEEEEEE-SSEEEEEEEE-BEE-HHHHTT-S-B-TTS-B-SEEEEEEEEEEEEEEEEEEEEETTEEEEPPPEEEEEE----S--EEEEEEEEETTEEEEEEEEEEEEEEEEEEPPSS------

Solvent-accessible surface area (backbone atoms only — not comparable to full-atom values): 14754 Å² total; per-residue (Å²): 108,50,78,43,72,70,48,68,88,43,46,41,50,70,56,20,29,29,36,20,68,49,66,67,83,38,41,42,35,37,23,31,58,36,44,32,38,58,37,80,90,55,50,81,75,51,70,46,64,49,96,86,62,26,24,35,47,28,31,47,36,32,36,57,40,26,32,40,37,42,35,39,34,38,49,46,76,53,95,90,34,83,42,73,52,79,67,37,72,46,79,45,77,54,93,64,88,76,71,68,45,80,46,76,43,37,26,27,39,48,92,45,58,39,41,31,43,39,40,37,28,19,54,40,48,34,39,39,38,42,50,80,71,69,87,60,77,81,120,109,49,76,44,71,70,48,66,88,43,46,42,50,70,57,19,29,29,38,19,68,48,68,68,84,38,41,41,36,37,24,31,58,37,44,31,38,58,36,80,91,55,50,79,76,47,69,46,65,49,96,87,62,26,25,34,46,29,32,48,36,32,36,58,41,26,32,40,38,42,35,38,34,38,48,46,77,54,96,90,34,82,42,74,51,79,67,36,72,46,78,46,78,54,92,63,87,76,72,66,45,80,45,76,43,38,25,28,40,47,93,43,58,40,40,31,43,38,40,36,28,18,54,41,46,33,40,38,38,43,51,81,70,67,86,60,78,81,120

Radius of gyration: 18.6 Å; Cα contacts (8 Å, |Δi|>4): 718; chains: 2; bounding box: 46×56×48 Å